Protein AF-A0A7C5C5Y8-F1 (afdb_monomer)

Sequence (248 aa):
MSARTSSSAALAWAALALIGAVSASVEDTVYRGEATHYPAPTAVVTVPRAAQDTPASPVLDPGRLAEAARGSANGAVRVRVTGARVAGRAEGDVLLDFTTEWQNVHPPARVRRGALEGKADRTMGAGGLLGGGWRAAGGGAGSDTVLRDVAYRIPRWGDHVVLLADGVAVPLDPASARLPDGADPAAGMTLARRHDTRRVRFRFRVPERSRWIALHLFDYANGHVTLPLKGDPDPGGTSATLAGDTAG

pLDDT: mean 72.41, std 23.91, range [30.84, 97.75]

Secondary structure (DSSP, 8-state):
-------------------------THHHHTS--GGGSPPPPP---------------SS-HHHHHHHHH-EE-SSEEEEEEEEEEEEEETTEEEEEEEEEEEE-PPPEEEEGGGTS-S---S---------------------EEEEPPPEEES-HHHHEEEEETTEEEEPPGGGGGSTTBPPTT--EEE-STT-EEEEEEEEEEETT-S-EEEEE--TTT--EEEEEES---TTS-----------

Radius of gyration: 35.84 Å; Cα contacts (8 Å, |Δi|>4): 377; chains: 1; bounding box: 100×100×82 Å

Nearest PDB structures (foldseek):
  4m4d-assembly2_B  TM=8.266E-01  e=4.339E+00  Mus musculus
  8t17-assembly1_A  TM=6.446E-01  e=3.677E+00  Aequorea victoria
  2ux0-assembly1_A  TM=6.968E-01  e=4.339E+00  Homo sapiens
  8hqo-assembly1_a  TM=3.653E-01  e=4.106E+00  Escherichia phage DT57C
  9imh-assembly1_B  TM=3.608E-01  e=6.040E+00  Escherichia phage T5

Foldseek 3Di:
DDDDDDDDDDDDDDDDDDDDDDCPDPVVVLPPPPPVNDDDDDDDDDDPDPPDPDPQDAPFDPVLLVQQQVFDDFQFKTKHWPDKDFPDDDDQKTKIKTKMKMFTAHFWDWDAVVVVPPDPPPPDDPDDDDDDDDDDDDDDVPRNTDTGFDKDKDAFQQVFKFKQFQNDTWTWDCCQVVDDQGGRRRHMDIQHGHGRMGIYMTMTIGRSRGQWIWIKTDDPPGDITIRTTHHDPPPPPDPPPPPPPPDD

Solvent-accessible surface area (backbone atoms only — not comparable to full-atom values): 15465 Å² total; per-residue (Å²): 133,82,85,88,76,90,79,90,79,83,89,81,87,85,86,87,79,89,87,81,89,77,85,73,58,80,69,66,72,73,72,69,76,60,74,86,79,53,80,79,83,76,79,78,77,81,74,86,73,77,80,75,86,67,77,87,60,70,79,59,31,71,70,32,41,55,51,19,43,72,37,48,60,39,60,33,39,34,42,25,41,79,40,76,45,79,74,48,73,57,97,67,29,30,31,38,38,37,34,33,40,38,30,20,58,28,68,62,42,80,40,51,50,79,78,67,56,74,71,78,80,81,78,79,81,91,79,72,91,83,80,85,79,92,80,80,89,79,92,70,91,64,75,66,54,43,78,37,64,41,57,41,74,42,76,35,40,48,83,26,39,32,39,33,43,70,86,41,78,34,58,51,35,71,70,10,49,76,41,86,60,27,46,35,38,82,42,57,50,74,29,64,39,60,67,33,71,48,68,40,25,45,28,36,67,42,61,50,81,50,65,26,31,28,47,35,36,60,36,94,89,46,47,60,37,72,33,49,32,14,65,69,83,68,85,74,70,70,76,75,73,79,72,75,84,74,84,133

Mean predicted aligned error: 17.85 Å

Structure (mmCIF, N/CA/C/O backbone):
data_AF-A0A7C5C5Y8-F1
#
_entry.id   AF-A0A7C5C5Y8-F1
#
loop_
_atom_site.group_PDB
_atom_site.id
_atom_site.type_symbol
_atom_site.label_atom_id
_atom_site.label_alt_id
_atom_site.label_comp_id
_atom_site.label_asym_id
_atom_site.label_entity_id
_atom_site.label_seq_id
_atom_site.pdbx_PDB_ins_code
_atom_site.Cartn_x
_atom_site.Cartn_y
_atom_site.Cartn_z
_atom_site.occupancy
_atom_site.B_iso_or_equiv
_atom_site.auth_seq_id
_atom_site.auth_comp_id
_atom_site.auth_asym_id
_atom_site.auth_atom_id
_atom_site.pdbx_PDB_model_num
ATOM 1 N N . MET A 1 1 ? -58.412 -82.050 21.820 1.00 36.47 1 MET A N 1
ATOM 2 C CA . MET A 1 1 ? -57.790 -83.388 21.708 1.00 36.47 1 MET A CA 1
ATOM 3 C C . MET A 1 1 ? -56.772 -83.349 20.581 1.00 36.47 1 MET A C 1
ATOM 5 O O . MET A 1 1 ? -57.117 -82.827 19.537 1.00 36.47 1 MET A O 1
ATOM 9 N N . SER A 1 2 ? -55.568 -83.873 20.849 1.00 39.09 2 SER A N 1
ATOM 10 C CA . SER A 1 2 ? -54.515 -84.329 19.916 1.00 39.09 2 SER A CA 1
ATOM 11 C C . SER A 1 2 ? -54.102 -83.369 18.784 1.00 39.09 2 SER A C 1
ATOM 13 O O . SER A 1 2 ? -54.836 -83.188 17.830 1.00 39.09 2 SER A O 1
ATOM 15 N N . ALA A 1 3 ? -52.992 -82.631 18.839 1.00 37.84 3 ALA A N 1
ATOM 16 C CA . ALA A 1 3 ? -51.590 -83.032 19.000 1.00 37.84 3 ALA A CA 1
ATOM 17 C C . ALA A 1 3 ? -51.065 -83.973 17.900 1.00 37.84 3 ALA A C 1
ATOM 19 O O . ALA A 1 3 ? -51.604 -85.066 17.725 1.00 37.84 3 ALA A O 1
ATOM 20 N N . ARG A 1 4 ? -49.895 -83.559 17.373 1.00 37.59 4 ARG A N 1
ATOM 21 C CA . ARG A 1 4 ? -48.826 -84.350 16.729 1.00 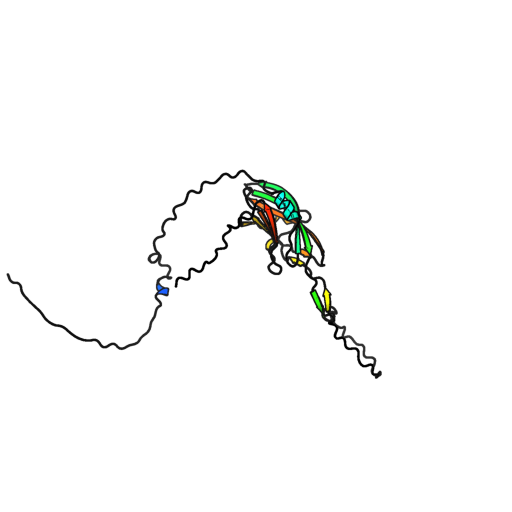37.59 4 ARG A CA 1
ATOM 22 C C . ARG A 1 4 ? -49.023 -84.585 15.221 1.00 37.59 4 ARG A C 1
ATOM 24 O O . ARG A 1 4 ? -50.126 -84.856 14.786 1.00 37.59 4 ARG A O 1
ATOM 31 N N . THR A 1 5 ? -48.019 -84.486 14.351 1.00 39.88 5 THR A N 1
ATOM 32 C CA . THR A 1 5 ? -46.553 -84.423 14.509 1.00 39.88 5 THR A CA 1
ATOM 33 C C . THR A 1 5 ? -45.932 -84.367 13.107 1.00 39.88 5 THR A C 1
ATOM 35 O O . THR A 1 5 ? -46.496 -84.981 12.211 1.00 39.88 5 THR A O 1
ATOM 38 N N . SER A 1 6 ? -44.746 -83.743 13.007 1.00 37.75 6 SER A N 1
ATOM 39 C CA . SER A 1 6 ? -43.527 -84.227 12.308 1.00 37.75 6 SER A CA 1
ATOM 40 C C . SER A 1 6 ? -43.606 -84.576 10.812 1.00 37.75 6 SER A C 1
ATOM 42 O O . SER A 1 6 ? -44.521 -85.253 10.380 1.00 37.75 6 SER A O 1
ATOM 44 N N . SER A 1 7 ? -42.616 -84.360 9.957 1.00 37.03 7 SER A N 1
ATOM 45 C CA . SER A 1 7 ? -41.236 -83.875 10.041 1.00 37.03 7 SER A CA 1
ATOM 46 C C . SER A 1 7 ? -40.655 -84.042 8.624 1.00 37.03 7 SER A C 1
ATOM 48 O O . SER A 1 7 ? -41.250 -84.737 7.801 1.00 37.03 7 SER A O 1
ATOM 50 N N . SER A 1 8 ? -39.426 -83.545 8.438 1.00 37.06 8 SER A N 1
ATOM 51 C CA . SER A 1 8 ? -38.428 -84.076 7.488 1.00 37.06 8 SER A CA 1
ATOM 52 C C . SER A 1 8 ? -38.582 -83.600 6.042 1.00 37.06 8 SER A C 1
ATOM 54 O O . SER A 1 8 ? -39.680 -83.522 5.520 1.00 37.06 8 SER A O 1
ATOM 56 N N . ALA A 1 9 ? -37.539 -83.319 5.271 1.00 37.56 9 ALA A N 1
ATOM 57 C CA . ALA A 1 9 ? -36.090 -83.233 5.450 1.00 37.56 9 ALA A CA 1
ATOM 58 C C . ALA A 1 9 ? -35.604 -82.521 4.162 1.00 37.56 9 ALA A C 1
ATOM 60 O O . ALA A 1 9 ? -36.146 -82.760 3.091 1.00 37.56 9 ALA A O 1
ATOM 61 N N . ALA A 1 10 ? -34.818 -81.454 4.273 1.00 36.22 10 ALA A N 1
ATOM 62 C CA . ALA A 1 10 ? -33.361 -81.459 4.129 1.00 36.22 10 ALA A CA 1
ATOM 63 C C . ALA A 1 10 ? -32.841 -81.521 2.677 1.00 36.22 10 ALA A C 1
ATOM 65 O O . ALA A 1 10 ? -33.097 -82.489 1.976 1.00 36.22 10 ALA A O 1
ATOM 66 N N . LEU A 1 11 ? -31.972 -80.538 2.373 1.00 37.38 11 LEU A N 1
ATOM 67 C CA . LEU A 1 11 ? -30.822 -80.596 1.450 1.00 37.38 11 LEU A CA 1
ATOM 68 C C . LEU A 1 11 ? -31.191 -80.725 -0.051 1.00 37.38 11 LEU A C 1
ATOM 70 O O . LEU A 1 11 ? -32.096 -81.440 -0.427 1.00 37.38 11 LEU A O 1
ATOM 74 N N . ALA A 1 12 ? -30.537 -80.087 -1.015 1.00 35.25 12 ALA A N 1
ATOM 75 C CA . ALA A 1 12 ? -29.190 -79.564 -1.051 1.00 35.25 12 ALA A CA 1
ATOM 76 C C . ALA A 1 12 ? -28.981 -78.786 -2.369 1.00 35.25 12 ALA A C 1
ATOM 78 O O . ALA A 1 12 ? -29.462 -79.195 -3.418 1.00 35.25 12 ALA A O 1
ATOM 79 N N . TRP A 1 13 ? -28.125 -77.771 -2.269 1.00 30.88 13 TRP A N 1
ATOM 80 C CA . TRP A 1 13 ? -27.096 -77.391 -3.241 1.00 30.88 13 TRP A CA 1
ATOM 81 C C . TRP A 1 13 ? -27.429 -76.484 -4.434 1.00 30.88 13 TRP A C 1
ATOM 83 O O . TRP A 1 13 ? -28.275 -76.727 -5.284 1.00 30.88 13 TRP A O 1
ATOM 93 N N . ALA A 1 14 ? -26.635 -75.414 -4.439 1.00 36.78 14 ALA A N 1
ATOM 94 C CA . ALA A 1 14 ? -26.531 -74.327 -5.384 1.00 36.78 14 ALA A CA 1
ATOM 95 C C . ALA A 1 14 ? -25.837 -74.734 -6.690 1.00 36.78 14 ALA A C 1
ATOM 97 O O . ALA A 1 14 ? -24.961 -75.596 -6.687 1.00 36.78 14 ALA A O 1
ATOM 98 N N . ALA A 1 15 ? -26.101 -73.976 -7.753 1.00 34.53 15 ALA A N 1
ATOM 99 C CA . ALA A 1 15 ? -25.053 -73.589 -8.689 1.00 34.53 15 ALA A CA 1
ATOM 100 C C . ALA A 1 15 ? -25.385 -72.237 -9.333 1.00 34.53 15 ALA A C 1
ATOM 102 O O . ALA A 1 15 ? -26.452 -72.019 -9.901 1.00 34.53 15 ALA A O 1
ATOM 103 N N . LEU A 1 16 ? -24.424 -71.341 -9.165 1.00 36.91 16 LEU A N 1
ATOM 104 C CA . LEU A 1 16 ? -24.337 -69.954 -9.579 1.00 36.91 16 LEU A CA 1
ATOM 105 C C . LEU A 1 16 ? -23.756 -69.882 -11.003 1.00 36.91 16 LEU A C 1
ATOM 107 O O . LEU A 1 16 ? -22.751 -70.537 -11.269 1.00 36.91 16 LEU A O 1
ATOM 111 N N . ALA A 1 17 ? -24.308 -69.033 -11.871 1.00 36.69 17 ALA A N 1
ATOM 112 C CA . ALA A 1 17 ? -23.571 -68.375 -12.957 1.00 36.69 17 ALA A CA 1
ATOM 113 C C . ALA A 1 17 ? -24.313 -67.069 -13.318 1.00 36.69 17 ALA A C 1
ATOM 115 O O . ALA A 1 17 ? -25.468 -67.128 -13.724 1.00 36.69 17 ALA A O 1
ATOM 116 N N . LEU A 1 18 ? -23.818 -65.888 -12.903 1.00 34.59 18 LEU A N 1
ATOM 117 C CA . LEU A 1 18 ? -22.868 -65.019 -13.642 1.00 34.59 18 LEU A CA 1
ATOM 118 C C . LEU A 1 18 ? -23.496 -64.548 -14.979 1.00 34.59 18 LEU A C 1
ATOM 120 O O . LEU A 1 18 ? -23.859 -65.384 -15.786 1.00 34.59 18 LEU A O 1
ATOM 124 N N . ILE A 1 19 ? -23.679 -63.272 -15.344 1.00 35.72 19 ILE A N 1
ATOM 125 C CA . ILE A 1 19 ? -23.092 -61.963 -15.007 1.00 35.72 19 ILE A CA 1
ATOM 126 C C . ILE A 1 19 ? -24.061 -60.894 -15.546 1.00 35.72 19 ILE A C 1
ATOM 128 O O . ILE A 1 19 ? -24.619 -61.066 -16.626 1.00 35.72 19 ILE A O 1
ATOM 132 N N . GLY A 1 20 ? -24.190 -59.758 -14.860 1.00 34.66 20 GLY A N 1
ATOM 133 C CA . GLY A 1 20 ? -24.831 -58.565 -15.417 1.00 34.66 20 GLY A CA 1
ATOM 134 C C . GLY A 1 20 ? -24.665 -57.366 -14.495 1.00 34.66 20 GLY A C 1
ATOM 135 O O . GLY A 1 20 ? -25.484 -57.139 -13.616 1.00 34.66 20 GLY A O 1
ATOM 136 N N . ALA A 1 21 ? -23.551 -56.660 -14.656 1.00 38.91 21 ALA A N 1
ATOM 137 C CA . ALA A 1 21 ? -23.104 -55.560 -13.817 1.00 38.91 21 ALA A CA 1
ATOM 138 C C . ALA A 1 21 ? -24.101 -54.392 -13.731 1.00 38.91 21 ALA A C 1
ATOM 140 O O . ALA A 1 21 ? -24.476 -53.837 -14.757 1.00 38.91 21 ALA A O 1
ATOM 141 N N . VAL A 1 22 ? -24.375 -53.932 -12.507 1.00 42.12 22 VAL A N 1
ATOM 142 C CA . VAL A 1 22 ? -24.414 -52.498 -12.181 1.00 42.12 22 VAL A CA 1
ATOM 143 C C . VAL A 1 22 ? -23.793 -52.347 -10.794 1.00 42.12 22 VAL A C 1
ATOM 145 O O . VAL A 1 22 ? -24.460 -52.485 -9.774 1.00 42.12 22 VAL A O 1
ATOM 148 N N . SER A 1 23 ? -22.484 -52.101 -10.751 1.00 41.81 23 SER A N 1
ATOM 149 C CA . SER A 1 23 ? -21.850 -51.556 -9.553 1.00 41.81 23 SER A CA 1
ATOM 150 C C . SER A 1 23 ? -22.226 -50.078 -9.483 1.00 41.81 23 SER A C 1
ATOM 152 O O . SER A 1 23 ? -21.461 -49.223 -9.919 1.00 41.81 23 SER A O 1
ATOM 154 N N . ALA A 1 24 ? -23.431 -49.780 -8.996 1.00 43.00 24 ALA A N 1
ATOM 155 C CA . ALA A 1 24 ? -23.706 -48.461 -8.450 1.00 43.00 24 ALA A CA 1
ATOM 156 C C . ALA A 1 24 ? -22.882 -48.377 -7.163 1.00 43.00 24 ALA A C 1
ATOM 158 O O . ALA A 1 24 ? -23.116 -49.129 -6.216 1.00 43.00 24 ALA A O 1
ATOM 159 N N . SER A 1 25 ? -21.832 -47.562 -7.197 1.00 42.75 25 SER A N 1
ATOM 160 C CA . SER A 1 25 ? -20.975 -47.309 -6.050 1.00 42.75 25 SER A CA 1
ATOM 161 C C . SER A 1 25 ? -21.839 -46.873 -4.867 1.00 42.75 25 SER A C 1
ATOM 163 O O . SER A 1 25 ? -22.733 -46.039 -4.988 1.00 42.75 25 SER A O 1
ATOM 165 N N . VAL A 1 26 ? -21.550 -47.439 -3.699 1.00 48.00 26 VAL A N 1
ATOM 166 C CA . VAL A 1 26 ? -22.175 -47.087 -2.412 1.00 48.00 26 VAL A CA 1
ATOM 167 C C . VAL A 1 26 ? -22.047 -45.580 -2.101 1.00 48.00 26 VAL A C 1
ATOM 169 O O . VAL A 1 26 ? -22.806 -45.034 -1.303 1.00 48.00 26 VAL A O 1
ATOM 172 N N . GLU A 1 27 ? -21.138 -44.884 -2.784 1.00 44.31 27 GLU A N 1
ATOM 173 C CA . GLU A 1 27 ? -20.899 -43.443 -2.675 1.00 44.31 27 GLU A CA 1
ATOM 174 C C . GLU A 1 27 ? -22.013 -42.574 -3.288 1.00 44.31 27 GLU A C 1
ATOM 176 O O . GLU A 1 27 ? -22.230 -41.457 -2.822 1.00 44.31 27 GLU A O 1
ATOM 181 N N . ASP A 1 28 ? -22.782 -43.080 -4.258 1.00 47.28 28 ASP A N 1
ATOM 182 C CA . ASP A 1 28 ? -23.760 -42.265 -5.001 1.00 47.28 28 ASP A CA 1
ATOM 183 C C . ASP A 1 28 ? -25.137 -42.170 -4.313 1.00 47.28 28 ASP A C 1
ATOM 185 O O . ASP A 1 28 ? -25.969 -41.322 -4.645 1.00 47.28 28 ASP A O 1
ATOM 189 N N . THR A 1 29 ? -25.395 -43.024 -3.318 1.00 50.38 29 THR A N 1
ATOM 190 C CA . THR A 1 29 ? -26.618 -42.976 -2.495 1.00 50.38 29 THR A CA 1
ATOM 191 C C . THR A 1 29 ? -26.515 -42.016 -1.312 1.00 50.38 29 THR A C 1
ATOM 193 O O . THR A 1 29 ? -27.536 -41.501 -0.868 1.00 50.38 29 THR A O 1
ATOM 196 N N . VAL A 1 30 ? -25.306 -41.717 -0.828 1.00 50.66 30 VAL A N 1
ATOM 197 C CA . VAL A 1 30 ? -25.105 -40.842 0.345 1.00 50.66 30 VAL A CA 1
ATOM 198 C C . VAL A 1 30 ? -25.159 -39.353 -0.037 1.00 50.66 30 VAL A C 1
ATOM 200 O O . VAL A 1 30 ? -25.529 -38.516 0.780 1.00 50.66 30 VAL A O 1
ATOM 203 N N . TYR A 1 31 ? -24.870 -39.010 -1.297 1.00 49.25 31 TYR A N 1
ATOM 204 C CA . TYR A 1 31 ? -24.771 -37.625 -1.785 1.00 49.25 31 TYR A CA 1
ATOM 205 C C . TYR A 1 31 ? -26.018 -37.091 -2.513 1.00 49.25 31 TYR A C 1
ATOM 207 O O . TYR A 1 31 ? -25.964 -36.040 -3.149 1.00 49.25 31 TYR A O 1
ATOM 215 N N . ARG A 1 32 ? -27.175 -37.757 -2.398 1.00 52.06 32 ARG A N 1
ATOM 216 C CA . ARG A 1 32 ? -28.435 -37.297 -3.023 1.00 52.06 32 ARG A CA 1
ATOM 217 C C . ARG A 1 32 ? -29.171 -36.182 -2.271 1.00 52.06 32 ARG A C 1
ATOM 219 O O . ARG A 1 32 ? -30.282 -35.829 -2.650 1.00 52.06 32 ARG A O 1
ATOM 226 N N . GLY A 1 33 ? -28.574 -35.604 -1.228 1.00 55.66 33 GLY A N 1
ATOM 227 C CA . GLY A 1 33 ? -29.178 -34.483 -0.495 1.00 55.66 33 GLY A CA 1
ATOM 228 C C . GLY A 1 33 ? -30.424 -34.857 0.319 1.00 55.66 33 GLY A C 1
ATOM 229 O O . GLY A 1 33 ? -31.139 -33.972 0.784 1.00 55.66 33 GLY A O 1
ATOM 230 N N . GLU A 1 34 ? -30.690 -36.150 0.523 1.00 57.84 34 GLU A N 1
ATOM 231 C CA . GLU A 1 34 ? -31.738 -36.609 1.433 1.00 57.84 34 GLU A CA 1
ATOM 232 C C . GLU A 1 34 ? -31.268 -36.439 2.883 1.00 57.84 34 GLU A C 1
ATOM 234 O O . GLU A 1 34 ? -30.413 -37.175 3.378 1.00 57.84 34 GLU A O 1
ATOM 239 N N . ALA A 1 35 ? -31.848 -35.452 3.574 1.00 59.97 35 ALA A N 1
ATOM 240 C CA . ALA A 1 35 ? -31.502 -35.050 4.942 1.00 59.97 35 ALA A CA 1
ATOM 241 C C . ALA A 1 35 ? -31.578 -36.183 5.989 1.00 59.97 35 ALA A C 1
ATOM 243 O O . ALA A 1 35 ? -31.036 -36.049 7.081 1.00 59.97 35 ALA A O 1
ATOM 244 N N . THR A 1 36 ? -32.230 -37.298 5.661 1.00 66.19 36 THR A N 1
ATOM 245 C CA . THR A 1 36 ? -32.391 -38.490 6.505 1.00 66.19 36 THR A CA 1
ATOM 246 C C . THR A 1 36 ? -31.123 -39.334 6.645 1.00 66.19 36 THR A C 1
ATOM 248 O O . THR A 1 36 ? -31.043 -40.134 7.574 1.00 66.19 36 THR A O 1
ATOM 251 N N . HIS A 1 37 ? -30.136 -39.159 5.762 1.00 61.53 37 HIS A N 1
ATOM 252 C CA . HIS A 1 37 ? -28.871 -39.906 5.789 1.00 61.53 37 HIS A CA 1
ATOM 253 C C . HIS A 1 37 ? -27.755 -39.184 6.556 1.00 61.53 37 HIS A C 1
ATOM 255 O O . HIS A 1 37 ? -26.678 -39.746 6.752 1.00 61.53 37 HIS A O 1
ATOM 261 N N . TYR A 1 38 ? -28.006 -37.953 7.012 1.00 61.25 38 TYR A N 1
ATOM 262 C CA . TYR A 1 38 ? -27.060 -37.197 7.821 1.00 61.25 38 TYR A CA 1
ATOM 263 C C . TYR A 1 38 ? -27.377 -37.383 9.308 1.00 61.25 38 TYR A C 1
ATOM 265 O O . TYR A 1 38 ? -28.545 -37.309 9.701 1.00 61.25 38 TYR A O 1
ATOM 273 N N . PRO A 1 39 ? -26.364 -37.612 10.163 1.00 70.38 39 PRO A N 1
ATOM 274 C CA . PRO A 1 39 ? -26.577 -37.630 11.603 1.00 70.38 39 PRO A CA 1
ATOM 275 C C . PRO A 1 39 ? -27.170 -36.288 12.046 1.00 70.38 39 PRO A C 1
ATOM 277 O O . PRO A 1 39 ? -26.753 -35.228 11.573 1.00 70.38 39 PRO A O 1
ATOM 280 N N . ALA A 1 40 ? -28.156 -36.338 12.945 1.00 72.25 40 ALA A N 1
ATOM 281 C CA . ALA A 1 40 ? -28.800 -35.137 13.460 1.00 72.25 40 ALA A CA 1
ATOM 282 C C . ALA A 1 40 ? -27.735 -34.185 14.041 1.00 72.25 40 ALA A C 1
ATOM 284 O O . ALA A 1 40 ? -26.885 -34.637 14.816 1.00 72.25 40 ALA A O 1
ATOM 285 N N . PRO A 1 41 ? -27.750 -32.889 13.677 1.00 66.06 41 PRO A N 1
ATOM 286 C CA . PRO A 1 41 ? -26.737 -31.950 14.131 1.00 66.06 41 PRO A CA 1
ATOM 287 C C . PRO A 1 41 ? -26.773 -31.858 15.657 1.00 66.06 41 PRO A C 1
ATOM 289 O O . PRO A 1 41 ? -27.788 -31.497 16.254 1.00 66.06 41 PRO A O 1
ATOM 292 N N . THR A 1 42 ? -25.656 -32.187 16.301 1.00 66.81 42 THR A N 1
ATOM 293 C CA . THR A 1 42 ? -25.464 -31.921 17.722 1.00 66.81 42 THR A CA 1
ATOM 294 C C . THR A 1 42 ? -25.346 -30.415 17.916 1.00 66.81 42 THR A C 1
ATOM 296 O O . THR A 1 42 ? -24.525 -29.749 17.285 1.00 66.81 42 THR A O 1
ATOM 299 N N . ALA A 1 43 ? -26.204 -29.858 18.772 1.00 64.69 43 ALA A N 1
ATOM 300 C CA . ALA A 1 43 ? -26.172 -28.438 19.085 1.00 64.69 43 ALA A CA 1
ATOM 301 C C . ALA A 1 43 ? -24.798 -28.074 19.664 1.00 64.69 43 ALA A C 1
ATOM 303 O O . ALA A 1 43 ? -24.378 -28.619 20.687 1.00 64.69 43 ALA A O 1
ATOM 304 N N . VAL A 1 44 ? -24.093 -27.154 19.003 1.00 62.97 44 VAL A N 1
ATOM 305 C CA . VAL A 1 44 ? -22.839 -26.607 19.518 1.00 62.97 44 VAL A CA 1
ATOM 306 C C . VAL A 1 44 ? -23.175 -25.830 20.785 1.00 62.97 44 VAL A C 1
ATOM 308 O O . VAL A 1 44 ? -23.890 -24.831 20.737 1.00 62.97 44 VAL A O 1
ATOM 311 N N . VAL A 1 45 ? -22.683 -26.309 21.928 1.00 64.94 45 VAL A N 1
ATOM 312 C CA . VAL A 1 45 ? -22.827 -25.617 23.209 1.00 64.94 45 VAL A CA 1
ATOM 313 C C . VAL A 1 45 ? -22.088 -24.290 23.098 1.00 64.94 45 VAL A C 1
ATOM 315 O O . VAL A 1 45 ? -20.862 -24.252 22.981 1.00 64.94 45 VAL A O 1
ATOM 318 N N . THR A 1 46 ? -22.838 -23.193 23.097 1.00 53.25 46 THR A N 1
ATOM 319 C CA . THR A 1 46 ? -22.284 -21.845 23.066 1.00 53.25 46 THR A CA 1
ATOM 320 C C . THR A 1 46 ? -21.483 -21.635 24.344 1.00 53.25 46 THR A C 1
ATOM 322 O O . THR A 1 46 ? -22.052 -21.500 25.424 1.00 53.25 46 THR A O 1
ATOM 325 N N . VAL A 1 47 ? -20.155 -21.632 24.244 1.00 61.12 47 VAL A N 1
ATOM 326 C CA . VAL A 1 47 ? -19.294 -21.247 25.364 1.00 61.12 47 VAL A CA 1
ATOM 327 C C . VAL A 1 47 ? -19.455 -19.735 25.549 1.00 61.12 47 VAL A C 1
ATOM 329 O O . VAL A 1 47 ? -19.093 -18.989 24.633 1.00 61.12 47 VAL A O 1
ATOM 332 N N . PRO A 1 48 ? -19.992 -19.243 26.682 1.00 48.25 48 PRO A N 1
ATOM 333 C CA . PRO A 1 48 ? -20.075 -17.814 26.933 1.00 48.25 48 PRO A CA 1
ATOM 334 C C . PRO A 1 48 ? -18.655 -17.286 27.130 1.00 48.25 48 PRO A C 1
ATOM 336 O O . PRO A 1 48 ? -18.051 -17.419 28.193 1.00 48.25 48 PRO A O 1
ATOM 339 N N . ARG A 1 49 ? -18.083 -16.716 26.070 1.00 53.06 49 ARG A N 1
ATOM 340 C CA . ARG A 1 49 ? -16.801 -16.029 26.154 1.00 53.06 49 ARG A CA 1
ATOM 341 C C . ARG A 1 49 ? -17.091 -14.645 26.726 1.00 53.06 49 ARG A C 1
ATOM 343 O O . ARG A 1 49 ? -17.689 -13.812 26.050 1.00 53.06 49 ARG A O 1
ATOM 350 N N . ALA A 1 50 ? -16.722 -14.424 27.986 1.00 47.22 50 ALA A N 1
ATOM 351 C CA . ALA A 1 50 ? -16.789 -13.100 28.587 1.00 47.22 50 ALA A CA 1
ATOM 352 C C . ALA A 1 50 ? -15.978 -12.133 27.714 1.00 47.22 50 ALA A C 1
ATOM 354 O O . ALA A 1 50 ? -14.791 -12.363 27.465 1.00 47.22 50 ALA A O 1
ATOM 355 N N . ALA A 1 51 ? -16.627 -11.084 27.211 1.00 49.22 51 ALA A N 1
ATOM 356 C CA . ALA A 1 51 ? -15.935 -9.996 26.548 1.00 49.22 51 ALA A CA 1
ATOM 357 C C . ALA A 1 51 ? -15.053 -9.325 27.605 1.00 49.22 51 ALA A C 1
ATOM 359 O O . ALA A 1 51 ? -15.549 -8.648 28.501 1.00 49.22 51 ALA A O 1
ATOM 360 N N . GLN A 1 52 ? -13.746 -9.576 27.556 1.00 45.72 52 GLN A N 1
ATOM 361 C CA . GLN A 1 52 ? -12.808 -8.756 28.305 1.00 45.72 52 GLN A CA 1
ATOM 362 C C . GLN A 1 52 ? -12.858 -7.360 27.692 1.00 45.72 52 GLN A C 1
ATOM 364 O O . GLN A 1 52 ? -12.367 -7.154 26.578 1.00 45.72 52 GLN A O 1
ATOM 369 N N . ASP A 1 53 ? -13.456 -6.419 28.423 1.00 43.09 53 ASP A N 1
ATOM 370 C CA . ASP A 1 53 ? -13.344 -4.990 28.156 1.00 43.09 53 ASP A CA 1
ATOM 371 C C . ASP A 1 53 ? -11.873 -4.600 28.297 1.00 43.09 53 ASP A C 1
ATOM 373 O O . ASP A 1 53 ? -11.367 -4.241 29.359 1.00 43.09 53 ASP A O 1
ATOM 377 N N . THR A 1 54 ? -11.148 -4.758 27.195 1.00 48.53 54 THR A N 1
ATOM 378 C CA . THR A 1 54 ? -9.782 -4.278 27.081 1.00 48.53 54 THR A CA 1
ATOM 379 C C . THR A 1 54 ? -9.879 -2.759 26.966 1.00 48.53 54 THR A C 1
ATOM 381 O O . THR A 1 54 ? -10.646 -2.277 26.124 1.00 48.53 54 THR A O 1
ATOM 384 N N . PRO A 1 55 ? -9.151 -1.983 27.788 1.00 49.38 55 PRO A N 1
ATOM 385 C CA . PRO A 1 55 ? -9.145 -0.533 27.658 1.00 49.38 55 PRO A CA 1
ATOM 386 C C . PRO A 1 55 ? -8.799 -0.151 26.218 1.00 49.38 55 PRO A C 1
ATOM 388 O O . PRO A 1 55 ? -7.987 -0.818 25.573 1.00 49.38 55 PRO A O 1
ATOM 391 N N . ALA A 1 56 ? -9.430 0.907 25.707 1.00 56.31 56 ALA A N 1
ATOM 392 C CA . ALA A 1 56 ? -9.227 1.373 24.342 1.00 56.31 56 ALA A CA 1
ATOM 393 C C . ALA A 1 56 ? -7.753 1.762 24.128 1.00 56.31 56 ALA A C 1
ATOM 395 O O . ALA A 1 56 ? -7.340 2.885 24.418 1.00 56.31 56 ALA A O 1
ATOM 396 N N . SER A 1 57 ? -6.940 0.819 23.646 1.00 59.62 57 SER A N 1
ATOM 397 C CA . SER A 1 57 ? -5.558 1.093 23.266 1.00 59.62 57 SER A CA 1
ATOM 398 C C . SER A 1 57 ? -5.537 2.125 22.140 1.00 59.62 57 SER A C 1
ATOM 400 O O . SER A 1 57 ? -6.411 2.083 21.263 1.00 59.62 57 SER A O 1
ATOM 402 N N . PRO A 1 58 ? -4.534 3.018 22.115 1.00 64.38 58 PRO A N 1
ATOM 403 C CA . PRO A 1 58 ? -4.417 4.029 21.075 1.00 64.38 58 PRO A CA 1
ATOM 404 C C . PRO A 1 58 ? -4.499 3.379 19.691 1.00 64.38 58 PRO A C 1
ATOM 406 O O . PRO A 1 58 ? -3.958 2.301 19.459 1.00 64.38 58 PRO A O 1
ATOM 409 N N . VAL A 1 59 ? -5.233 4.013 18.774 1.00 75.38 59 VAL A N 1
ATOM 410 C CA . VAL A 1 59 ? -5.475 3.491 17.414 1.00 75.38 59 VAL A CA 1
ATOM 411 C C . VAL A 1 59 ? -4.168 3.337 16.622 1.00 75.38 59 VAL A C 1
ATOM 413 O O . VAL A 1 59 ? -4.091 2.521 15.713 1.00 75.38 59 VAL A O 1
ATOM 416 N N . LEU A 1 60 ? -3.124 4.078 16.991 1.00 82.44 60 LEU A N 1
ATOM 417 C CA . LEU A 1 60 ? -1.783 3.959 16.431 1.00 82.44 60 LEU A CA 1
ATOM 418 C C . LEU A 1 60 ? -0.769 3.853 17.572 1.00 82.44 60 LEU A C 1
ATOM 420 O O . LEU A 1 60 ? -0.869 4.594 18.551 1.00 82.44 60 LEU A O 1
ATOM 424 N N . ASP A 1 61 ? 0.206 2.960 17.430 1.00 83.94 61 ASP A N 1
ATOM 425 C CA . ASP A 1 61 ? 1.279 2.762 18.405 1.00 83.94 61 ASP A CA 1
ATOM 426 C C . ASP A 1 61 ? 2.543 3.520 17.950 1.00 83.94 61 ASP A C 1
ATOM 428 O O . ASP A 1 61 ? 3.064 3.232 16.869 1.00 83.94 61 ASP A O 1
ATOM 432 N N . PRO A 1 62 ? 3.074 4.473 18.742 1.00 83.25 62 PRO A N 1
ATOM 433 C CA . PRO A 1 62 ? 4.291 5.207 18.396 1.00 83.25 62 PRO A CA 1
ATOM 434 C C . PRO A 1 62 ? 5.509 4.319 18.102 1.00 83.25 62 PRO A C 1
ATOM 436 O O . PRO A 1 62 ? 6.285 4.633 17.198 1.00 83.25 62 PRO A O 1
ATOM 439 N N . GLY A 1 63 ? 5.682 3.210 18.826 1.00 84.75 63 GLY A N 1
ATOM 440 C CA . GLY A 1 63 ? 6.786 2.272 18.618 1.00 84.75 63 GLY A CA 1
ATOM 441 C C . GLY A 1 63 ? 6.670 1.545 17.279 1.00 84.75 63 GLY A C 1
ATOM 442 O O . GLY A 1 63 ? 7.647 1.449 16.532 1.00 84.75 63 GLY A O 1
ATOM 443 N N . ARG A 1 64 ? 5.454 1.117 16.923 1.00 88.81 64 ARG A N 1
ATOM 444 C CA . ARG A 1 64 ? 5.171 0.504 15.616 1.00 88.81 64 ARG A CA 1
ATOM 445 C C . ARG A 1 64 ? 5.242 1.512 14.477 1.00 88.81 64 ARG A C 1
ATOM 447 O O . ARG A 1 64 ? 5.812 1.212 13.435 1.00 88.81 64 ARG A O 1
ATOM 454 N N . LEU A 1 65 ? 4.791 2.746 14.687 1.00 88.44 65 LEU A N 1
ATOM 455 C CA . LEU A 1 65 ? 4.987 3.825 13.719 1.00 88.44 65 LEU A CA 1
ATOM 456 C C . LEU A 1 65 ? 6.472 4.115 13.474 1.00 88.44 65 LEU A C 1
ATOM 458 O O . LEU A 1 65 ? 6.858 4.335 12.328 1.00 8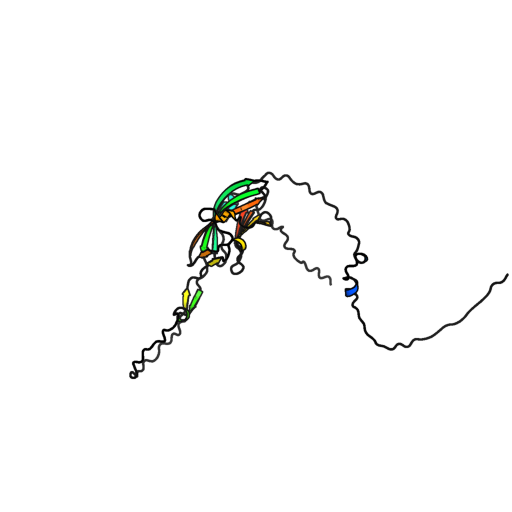8.44 65 LEU A O 1
ATOM 462 N N . ALA A 1 66 ? 7.318 4.070 14.507 1.00 88.62 66 ALA A N 1
ATOM 463 C CA . ALA A 1 66 ? 8.763 4.210 14.341 1.00 88.62 66 ALA A CA 1
ATOM 464 C C . ALA A 1 66 ? 9.368 3.052 13.524 1.00 88.62 66 ALA A C 1
ATOM 466 O O . ALA A 1 66 ? 10.292 3.266 12.738 1.00 88.62 66 ALA A O 1
A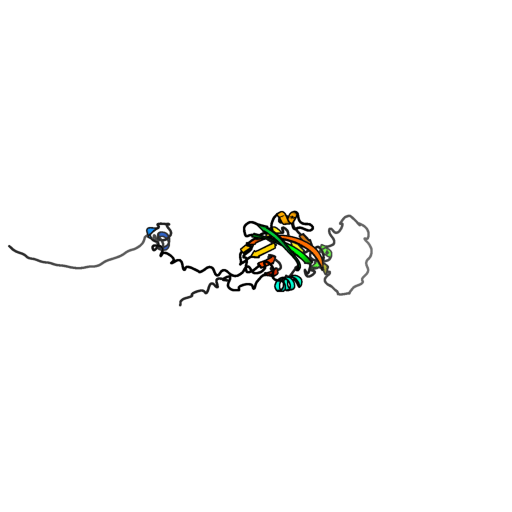TOM 467 N N . GLU A 1 67 ? 8.842 1.834 13.664 1.00 90.56 67 GLU A N 1
ATOM 468 C CA . GLU A 1 67 ? 9.200 0.695 12.814 1.00 90.56 67 GLU A CA 1
ATOM 469 C C . GLU A 1 67 ? 8.738 0.882 11.365 1.00 90.56 67 GLU A C 1
ATOM 471 O O . GLU A 1 67 ? 9.553 0.786 10.445 1.00 90.56 67 GLU A O 1
ATOM 476 N N . ALA A 1 68 ? 7.477 1.254 11.151 1.00 92.06 68 ALA A N 1
ATOM 477 C CA . ALA A 1 68 ? 6.939 1.552 9.829 1.00 92.06 68 ALA A CA 1
ATOM 478 C C . ALA A 1 68 ? 7.664 2.725 9.140 1.00 92.06 68 ALA A C 1
ATOM 480 O O . ALA A 1 68 ? 7.764 2.755 7.910 1.00 92.06 68 ALA A O 1
ATOM 481 N N . ALA A 1 69 ? 8.213 3.668 9.912 1.00 93.25 69 ALA A N 1
ATOM 482 C CA . ALA A 1 69 ? 9.012 4.785 9.413 1.00 93.25 69 ALA A CA 1
ATOM 483 C C . ALA A 1 69 ? 10.421 4.382 8.951 1.00 93.25 69 ALA A C 1
ATOM 485 O O . ALA A 1 69 ? 10.952 4.999 8.023 1.00 93.25 69 ALA A O 1
ATOM 486 N N . ARG A 1 70 ? 11.014 3.324 9.528 1.00 93.00 70 ARG A N 1
ATOM 487 C CA . ARG A 1 70 ? 12.234 2.704 8.968 1.00 93.00 70 ARG A CA 1
ATOM 488 C C . ARG A 1 70 ? 11.957 2.083 7.598 1.00 93.00 70 ARG A C 1
ATOM 490 O O . ARG A 1 70 ? 12.831 2.091 6.731 1.00 93.00 70 ARG A O 1
ATOM 497 N N . GLY A 1 71 ? 10.722 1.627 7.399 1.00 90.88 71 GLY A N 1
ATOM 498 C CA . GLY A 1 71 ? 10.239 1.043 6.160 1.00 90.88 71 GLY A CA 1
ATOM 499 C C . GLY A 1 71 ? 10.636 -0.416 5.986 1.00 90.88 71 GLY A C 1
ATOM 500 O O . GLY A 1 71 ? 11.454 -0.967 6.719 1.00 90.88 71 GLY A O 1
ATOM 501 N N . SER A 1 72 ? 10.041 -1.033 4.976 1.00 94.75 72 SER A N 1
ATOM 502 C CA . SER A 1 72 ? 10.294 -2.410 4.563 1.00 94.75 72 SER A CA 1
ATOM 503 C C . SER A 1 72 ? 10.343 -2.472 3.039 1.00 94.75 72 SER A C 1
ATOM 505 O O . SER A 1 72 ? 9.900 -1.545 2.354 1.00 94.75 72 SER A O 1
ATOM 507 N N . ALA A 1 73 ? 10.952 -3.516 2.492 1.00 94.56 73 ALA A N 1
ATOM 508 C CA . ALA A 1 73 ? 11.136 -3.662 1.058 1.00 94.56 73 ALA A CA 1
ATOM 509 C C . ALA A 1 73 ? 10.840 -5.088 0.607 1.00 94.56 73 ALA A C 1
ATOM 511 O O . ALA A 1 73 ? 11.155 -6.043 1.314 1.00 94.56 73 ALA A O 1
ATOM 512 N N . ASN A 1 74 ? 10.278 -5.204 -0.591 1.00 93.00 74 ASN A N 1
ATOM 513 C CA . ASN A 1 74 ? 10.227 -6.453 -1.338 1.00 93.00 74 ASN A CA 1
ATOM 514 C C . ASN A 1 74 ? 11.310 -6.442 -2.439 1.00 93.00 74 ASN A C 1
ATOM 516 O O . ASN A 1 74 ? 12.213 -5.599 -2.424 1.00 93.00 74 ASN A O 1
ATOM 520 N N . GLY A 1 75 ? 11.231 -7.359 -3.408 1.00 91.31 75 GLY A N 1
ATOM 521 C CA . GLY A 1 75 ? 12.207 -7.442 -4.502 1.00 91.31 75 GLY A CA 1
ATOM 522 C C . GLY A 1 75 ? 12.277 -6.215 -5.427 1.00 91.31 75 GLY A C 1
ATOM 523 O O . GLY A 1 75 ? 13.273 -6.046 -6.130 1.00 91.31 75 GLY A O 1
ATOM 524 N N . ALA A 1 76 ? 11.259 -5.347 -5.429 1.00 94.19 76 ALA A N 1
ATOM 525 C CA . ALA A 1 76 ? 11.126 -4.252 -6.392 1.00 94.19 76 ALA A CA 1
ATOM 526 C C . ALA A 1 76 ? 10.881 -2.868 -5.778 1.00 94.19 76 ALA A C 1
ATOM 528 O O . ALA A 1 76 ? 11.227 -1.853 -6.389 1.00 94.19 76 ALA A O 1
ATOM 529 N N . VAL A 1 77 ? 10.305 -2.791 -4.581 1.00 96.06 77 VAL A N 1
ATOM 530 C CA . VAL A 1 77 ? 9.904 -1.531 -3.963 1.00 96.06 77 VAL A CA 1
ATOM 531 C C . VAL A 1 77 ? 10.200 -1.509 -2.471 1.00 96.06 77 VAL A C 1
ATOM 533 O O . VAL A 1 77 ? 10.028 -2.496 -1.758 1.00 96.06 77 VAL A O 1
ATOM 536 N N . ARG A 1 78 ? 10.643 -0.346 -1.995 1.00 96.94 78 ARG A N 1
ATOM 537 C CA . ARG A 1 78 ? 10.746 -0.019 -0.575 1.00 96.94 78 ARG A CA 1
ATOM 538 C C . ARG A 1 78 ? 9.631 0.948 -0.214 1.00 96.94 78 ARG A C 1
ATOM 540 O O . ARG A 1 78 ? 9.441 1.945 -0.905 1.00 96.94 78 ARG A O 1
ATOM 547 N N . VAL A 1 79 ? 8.932 0.671 0.879 1.00 97.00 79 VAL A N 1
ATOM 548 C CA . VAL A 1 79 ? 7.825 1.488 1.376 1.00 97.00 79 VAL A CA 1
ATOM 549 C C . VAL A 1 79 ? 8.088 1.860 2.826 1.00 97.00 79 VAL A C 1
ATOM 551 O O . VAL A 1 79 ? 8.459 1.009 3.635 1.00 97.00 79 VAL A O 1
ATOM 554 N N . ARG A 1 80 ? 7.886 3.133 3.161 1.00 96.75 80 ARG A N 1
ATOM 555 C CA . ARG A 1 80 ? 7.956 3.637 4.537 1.00 96.75 80 ARG A CA 1
ATOM 556 C C . ARG A 1 80 ? 6.790 4.558 4.847 1.00 96.75 80 ARG A C 1
ATOM 558 O O . ARG A 1 80 ? 6.318 5.281 3.970 1.00 96.75 80 ARG A O 1
ATOM 565 N N . VAL A 1 81 ? 6.353 4.564 6.100 1.00 96.38 81 VAL A N 1
ATOM 566 C CA . VAL A 1 81 ? 5.334 5.496 6.596 1.00 96.38 81 VAL A CA 1
ATOM 567 C C . VAL A 1 81 ? 6.026 6.762 7.085 1.00 96.38 81 VAL A C 1
ATOM 569 O O . VAL A 1 81 ? 6.808 6.730 8.026 1.00 96.38 81 VAL A O 1
ATOM 572 N N . THR A 1 82 ? 5.742 7.895 6.450 1.00 95.31 82 THR A N 1
ATOM 573 C CA . THR A 1 82 ? 6.316 9.201 6.820 1.00 95.31 82 THR A CA 1
ATOM 574 C C . THR A 1 82 ? 5.348 10.061 7.627 1.00 95.31 82 THR A C 1
ATOM 576 O O . THR A 1 82 ? 5.724 11.118 8.123 1.00 95.31 82 THR A O 1
ATOM 579 N N . GLY A 1 83 ? 4.087 9.649 7.736 1.00 92.50 83 GLY A N 1
ATOM 580 C CA . GLY A 1 83 ? 3.098 10.313 8.572 1.00 92.50 83 GLY A CA 1
ATOM 581 C C . GLY A 1 83 ? 1.876 9.433 8.771 1.00 92.50 83 GLY A C 1
ATOM 582 O O . GLY A 1 83 ? 1.457 8.735 7.853 1.00 92.50 83 GLY A O 1
ATOM 583 N N . ALA A 1 84 ? 1.295 9.486 9.960 1.00 93.31 84 ALA A N 1
ATOM 584 C CA . ALA A 1 84 ? 0.054 8.804 10.284 1.00 93.31 84 ALA A CA 1
ATOM 585 C C . ALA A 1 84 ? -0.777 9.720 11.181 1.00 93.31 84 ALA A C 1
ATOM 587 O O . ALA A 1 84 ? -0.234 10.358 12.085 1.00 93.31 84 ALA A O 1
ATOM 588 N N . ARG A 1 85 ? -2.079 9.820 10.921 1.00 91.44 85 ARG A N 1
ATOM 589 C CA . ARG A 1 85 ? -2.987 10.605 11.761 1.00 91.44 85 ARG A CA 1
ATOM 590 C C . ARG A 1 85 ? -4.386 10.014 11.775 1.00 91.44 85 ARG A C 1
ATOM 592 O O . ARG A 1 85 ? -4.841 9.433 10.793 1.00 91.44 85 ARG A O 1
ATOM 599 N N . VAL A 1 86 ? -5.092 10.263 12.870 1.00 92.50 86 VAL A N 1
ATOM 600 C CA . VAL A 1 86 ? -6.539 10.070 12.947 1.00 92.50 86 VAL A CA 1
ATOM 601 C C . VAL A 1 86 ? -7.211 11.275 12.292 1.00 92.50 86 VAL A C 1
ATOM 603 O O . VAL A 1 86 ? -7.029 12.406 12.738 1.00 92.50 86 VAL A O 1
ATOM 606 N N . ALA A 1 87 ? -7.946 11.040 11.209 1.00 91.44 87 ALA A N 1
ATOM 607 C CA . ALA A 1 87 ? -8.622 12.079 10.436 1.00 91.44 87 ALA A CA 1
ATOM 608 C C . ALA A 1 87 ? -10.049 12.358 10.937 1.00 91.44 87 ALA A C 1
ATOM 610 O O . ALA A 1 87 ? -10.577 13.442 10.700 1.00 91.44 87 ALA A O 1
ATOM 611 N N . GLY A 1 88 ? -10.667 11.392 11.619 1.00 90.44 88 GLY A N 1
ATOM 612 C CA . GLY A 1 88 ? -12.011 11.503 12.178 1.00 90.44 88 GLY A CA 1
ATOM 613 C C . GLY A 1 88 ? -12.459 10.208 12.850 1.00 90.44 88 GLY A C 1
ATOM 614 O O . GLY A 1 88 ? -11.784 9.184 12.744 1.00 90.44 88 GLY A O 1
ATOM 615 N N . ARG A 1 89 ? -13.595 10.262 13.547 1.00 91.88 89 ARG A N 1
ATOM 616 C CA . ARG A 1 89 ? -14.265 9.110 14.165 1.00 91.88 89 ARG A CA 1
ATOM 617 C C . ARG A 1 89 ? -15.755 9.197 13.866 1.00 91.88 89 ARG A C 1
ATOM 619 O O . ARG A 1 89 ? -16.308 10.295 13.915 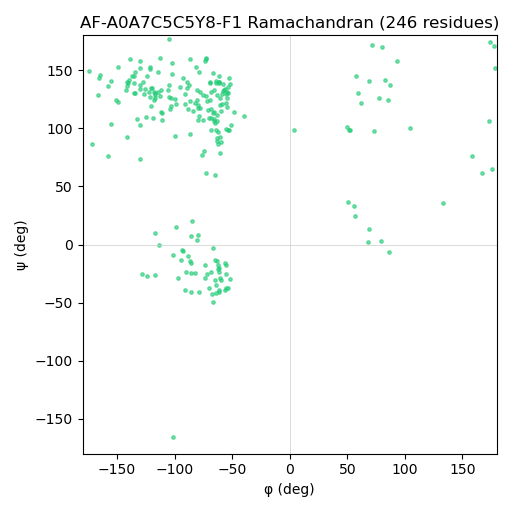1.00 91.88 89 ARG A O 1
ATOM 626 N N . ALA A 1 90 ? -16.376 8.073 13.546 1.00 83.06 90 ALA A N 1
ATOM 627 C CA . ALA A 1 90 ? -17.812 7.982 13.309 1.00 83.06 90 ALA A CA 1
ATOM 628 C C . ALA A 1 90 ? -18.266 6.536 13.518 1.00 83.06 90 ALA A C 1
ATOM 630 O O . ALA A 1 90 ? -17.599 5.628 13.046 1.00 83.06 90 ALA A O 1
ATOM 631 N N . GLU A 1 91 ? -19.396 6.332 14.200 1.00 85.06 91 GLU A N 1
ATOM 632 C CA . GLU A 1 91 ? -20.099 5.034 14.244 1.00 85.06 91 GLU A CA 1
ATOM 633 C C . GLU A 1 91 ? -19.252 3.833 14.723 1.00 85.06 91 GLU A C 1
ATOM 635 O O . GLU A 1 91 ? -19.455 2.705 14.293 1.00 85.06 91 GLU A O 1
ATOM 640 N N . GLY A 1 92 ? -18.302 4.055 15.639 1.00 85.69 92 GLY A N 1
ATOM 641 C CA . GLY A 1 92 ? -17.398 2.998 16.120 1.00 85.69 92 GLY A CA 1
ATOM 642 C C . GLY A 1 92 ? -16.233 2.689 15.173 1.00 85.69 92 GLY A C 1
ATOM 643 O O . GLY A 1 92 ? -15.407 1.833 15.488 1.00 85.69 92 GLY A O 1
ATOM 644 N N . ASP A 1 93 ? -16.126 3.430 14.071 1.00 90.38 93 ASP A N 1
ATOM 645 C CA . ASP A 1 93 ? -14.983 3.449 13.175 1.00 90.38 93 ASP A CA 1
ATOM 646 C C . ASP A 1 93 ? -14.111 4.690 13.397 1.00 90.38 93 ASP A C 1
ATOM 648 O O . ASP A 1 93 ? -14.537 5.769 13.831 1.00 90.38 93 ASP A O 1
ATOM 652 N N . VAL A 1 94 ? -12.852 4.549 13.009 1.00 92.94 94 VAL A N 1
ATOM 653 C CA . VAL A 1 94 ? -11.864 5.613 12.945 1.00 92.94 94 VAL A CA 1
ATOM 654 C C . VAL A 1 94 ? -11.327 5.720 11.522 1.00 92.94 94 VAL A C 1
ATOM 656 O O . VAL A 1 94 ? -10.939 4.734 10.893 1.00 92.94 94 VAL A O 1
ATOM 659 N N . LEU A 1 95 ? -11.307 6.947 11.003 1.00 94.12 95 LEU A N 1
ATOM 660 C CA . LEU A 1 95 ? -10.664 7.250 9.733 1.00 94.12 95 LEU A CA 1
ATOM 661 C C . LEU A 1 95 ? -9.188 7.537 9.976 1.00 94.12 95 LEU A C 1
ATOM 663 O O . LEU A 1 95 ? -8.834 8.446 10.732 1.00 94.12 95 LEU A O 1
ATOM 667 N N . LEU A 1 96 ? -8.333 6.782 9.302 1.00 94.81 96 LEU A N 1
ATOM 668 C CA . LEU A 1 96 ? -6.885 6.888 9.391 1.00 94.81 96 LEU A CA 1
ATOM 669 C C . LEU A 1 96 ? -6.317 7.381 8.070 1.00 94.81 96 LEU A C 1
ATOM 671 O O . LEU A 1 96 ? -6.586 6.789 7.028 1.00 94.81 96 LEU A O 1
ATOM 675 N N . ASP A 1 97 ? -5.499 8.429 8.137 1.00 95.38 97 ASP A N 1
ATOM 676 C CA . ASP A 1 97 ? -4.709 8.902 7.006 1.00 95.38 97 ASP A CA 1
ATOM 677 C C . ASP A 1 97 ? -3.247 8.494 7.202 1.00 95.38 97 ASP A C 1
ATOM 679 O O . ASP A 1 97 ? -2.623 8.858 8.205 1.00 95.38 97 ASP A O 1
ATOM 683 N N . PHE A 1 98 ? -2.676 7.825 6.203 1.00 95.44 98 PHE A N 1
ATOM 684 C CA . PHE A 1 98 ? -1.257 7.489 6.147 1.00 95.44 98 PHE A CA 1
ATOM 685 C C . PHE A 1 98 ? -0.595 8.215 4.988 1.00 95.44 98 PHE A C 1
ATOM 687 O O . PHE A 1 98 ? -1.077 8.185 3.862 1.00 95.44 98 PHE A O 1
ATOM 694 N N . THR A 1 99 ? 0.536 8.852 5.257 1.00 96.56 99 THR A N 1
ATOM 695 C CA . THR A 1 99 ? 1.464 9.321 4.232 1.00 96.56 99 THR A CA 1
ATOM 696 C C . THR A 1 99 ? 2.595 8.314 4.135 1.00 96.56 99 THR A C 1
ATOM 698 O O . THR A 1 99 ? 3.246 8.000 5.132 1.00 96.56 99 THR A O 1
ATOM 701 N N . THR A 1 100 ? 2.823 7.818 2.929 1.00 96.94 100 THR A N 1
ATOM 702 C CA . THR A 1 100 ? 3.858 6.834 2.628 1.00 96.94 100 THR A CA 1
ATOM 703 C C . THR A 1 100 ? 4.814 7.383 1.588 1.00 96.94 100 THR A C 1
ATOM 705 O O . THR A 1 100 ? 4.430 8.195 0.743 1.00 96.94 100 THR A O 1
ATOM 708 N N . GLU A 1 101 ? 6.055 6.925 1.637 1.00 97.75 101 GLU A N 1
ATOM 709 C CA . GLU A 1 101 ? 7.029 7.133 0.579 1.00 97.75 101 GLU A CA 1
ATOM 710 C C . GLU A 1 101 ? 7.424 5.782 -0.009 1.00 97.75 101 GLU A C 1
ATOM 712 O O . GLU A 1 101 ? 7.753 4.841 0.717 1.00 97.75 101 GLU A O 1
ATOM 717 N N . TRP A 1 102 ? 7.370 5.715 -1.332 1.00 97.38 102 TRP A N 1
ATOM 718 C CA . TRP A 1 102 ? 7.670 4.546 -2.139 1.00 97.38 102 TRP A CA 1
ATOM 719 C C . TRP A 1 102 ? 8.944 4.816 -2.912 1.00 97.38 102 TRP A C 1
ATOM 721 O O . TRP A 1 102 ? 9.052 5.870 -3.531 1.00 97.38 102 TRP A O 1
ATOM 731 N N . GLN A 1 103 ? 9.879 3.874 -2.910 1.00 97.75 103 GLN A N 1
ATOM 732 C CA . GLN A 1 103 ? 11.126 3.967 -3.655 1.00 97.75 103 GLN A CA 1
ATOM 733 C C . GLN A 1 103 ? 11.309 2.734 -4.532 1.00 97.75 103 GLN A C 1
ATOM 735 O O . GLN A 1 103 ? 11.254 1.608 -4.037 1.00 97.75 103 GLN A O 1
ATOM 740 N N . ASN A 1 104 ? 11.598 2.943 -5.815 1.00 96.56 104 ASN A N 1
ATOM 741 C CA . ASN A 1 104 ? 11.971 1.850 -6.702 1.00 96.56 104 ASN A CA 1
ATOM 742 C C . ASN A 1 104 ? 13.348 1.302 -6.305 1.00 96.56 104 ASN A C 1
ATOM 744 O O . ASN A 1 104 ? 14.358 2.007 -6.384 1.00 96.56 104 ASN A O 1
ATOM 748 N N . VAL A 1 105 ? 13.391 0.039 -5.895 1.00 95.94 105 VAL A N 1
ATOM 749 C CA . VAL A 1 105 ? 14.630 -0.687 -5.579 1.00 95.94 105 VAL A CA 1
ATOM 750 C C . VAL A 1 105 ? 14.852 -1.873 -6.513 1.00 95.94 105 VAL A C 1
ATOM 752 O O . VAL A 1 105 ? 15.774 -2.655 -6.283 1.00 95.94 105 VAL A O 1
ATOM 755 N N . HIS A 1 106 ? 14.050 -1.981 -7.575 1.00 92.75 106 HIS A N 1
ATOM 756 C CA . HIS A 1 106 ? 14.116 -3.068 -8.535 1.00 92.75 106 HIS A CA 1
ATOM 757 C C . HIS A 1 106 ? 15.541 -3.205 -9.089 1.00 92.75 106 HIS A C 1
ATOM 759 O O . HIS A 1 106 ? 16.144 -2.205 -9.509 1.00 92.75 106 HIS A O 1
ATOM 765 N N . PRO A 1 107 ? 16.117 -4.422 -9.094 1.00 90.12 107 PRO A N 1
ATOM 766 C CA . PRO A 1 107 ? 17.429 -4.631 -9.676 1.00 90.12 107 PRO A CA 1
ATOM 767 C C . PRO A 1 107 ? 17.391 -4.293 -11.174 1.00 90.12 107 PRO A C 1
ATOM 769 O O . PRO A 1 107 ? 16.409 -4.623 -11.851 1.00 90.12 107 PRO A O 1
ATOM 772 N N . PRO A 1 108 ? 18.437 -3.641 -11.710 1.00 89.19 108 PRO A N 1
ATOM 773 C CA . PRO A 1 108 ? 18.517 -3.353 -13.133 1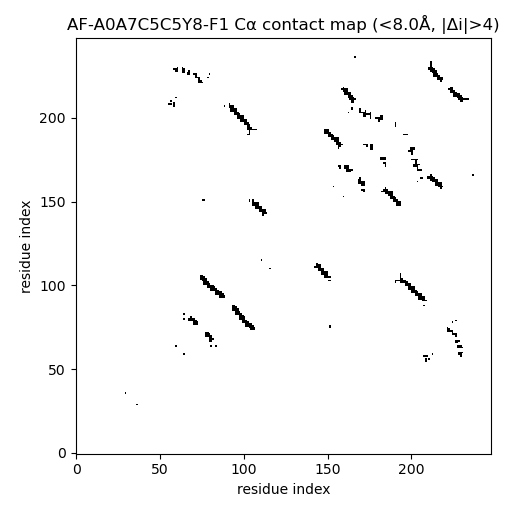.00 89.19 108 PRO A CA 1
ATOM 774 C C . PRO A 1 108 ? 18.600 -4.657 -13.933 1.00 89.19 108 PRO A C 1
ATOM 776 O O . PRO A 1 108 ? 19.295 -5.601 -13.552 1.00 89.19 108 PRO A O 1
ATOM 779 N N . ALA A 1 109 ? 17.909 -4.699 -15.068 1.00 88.38 109 ALA A N 1
ATOM 780 C CA . ALA A 1 109 ? 17.891 -5.851 -15.957 1.00 88.38 109 ALA A CA 1
ATOM 781 C C . ALA A 1 109 ? 18.965 -5.719 -17.041 1.00 88.38 109 ALA A C 1
ATOM 783 O O . ALA A 1 109 ? 19.212 -4.634 -17.569 1.00 88.38 109 ALA A O 1
ATOM 784 N N . ARG A 1 110 ? 19.589 -6.840 -17.414 1.00 87.25 110 ARG A N 1
ATOM 785 C CA . ARG A 1 110 ? 20.484 -6.902 -18.576 1.00 87.25 110 ARG A CA 1
ATOM 786 C C . ARG A 1 110 ? 19.644 -7.004 -19.844 1.00 87.25 110 ARG A C 1
ATOM 788 O O . ARG A 1 110 ? 18.902 -7.967 -20.014 1.00 87.25 110 ARG A O 1
ATOM 795 N N . VAL A 1 111 ? 19.786 -6.040 -20.746 1.00 84.19 111 VAL A N 1
ATOM 796 C CA . VAL A 1 111 ? 19.075 -6.000 -22.029 1.00 84.19 111 VAL A CA 1
ATOM 797 C C . VAL A 1 111 ? 20.095 -5.997 -23.158 1.00 84.19 111 VAL A C 1
ATOM 799 O O . VAL A 1 111 ? 21.080 -5.267 -23.100 1.00 84.19 111 VAL A O 1
ATOM 802 N N . ARG A 1 112 ? 19.879 -6.811 -24.196 1.00 81.50 112 ARG A N 1
ATOM 803 C CA . ARG A 1 112 ? 20.729 -6.793 -25.396 1.00 81.50 112 ARG A CA 1
ATOM 804 C C . ARG A 1 112 ? 20.575 -5.451 -26.117 1.00 81.50 112 ARG A C 1
ATOM 806 O O . ARG A 1 112 ? 19.444 -5.026 -26.345 1.00 81.50 112 ARG A O 1
ATOM 813 N N . ARG A 1 113 ? 21.677 -4.812 -26.515 1.00 70.88 113 ARG A N 1
ATOM 814 C CA . ARG A 1 113 ? 21.667 -3.501 -27.192 1.00 70.88 113 ARG A CA 1
ATOM 815 C C . ARG A 1 113 ? 20.814 -3.510 -28.462 1.00 70.88 113 ARG A C 1
ATOM 817 O O . ARG A 1 113 ? 20.013 -2.604 -28.653 1.00 70.88 113 ARG A O 1
ATOM 824 N N . GLY A 1 114 ? 20.863 -4.593 -29.240 1.00 68.00 114 GLY A N 1
ATOM 825 C CA . GLY A 1 114 ? 20.028 -4.763 -30.438 1.00 68.00 114 GLY A CA 1
ATOM 826 C C . GLY A 1 114 ? 18.509 -4.806 -30.190 1.00 68.00 114 GLY A C 1
ATOM 827 O O . GLY A 1 114 ? 17.744 -4.661 -31.134 1.00 68.00 114 GLY A O 1
ATOM 828 N N . ALA A 1 115 ? 18.044 -4.979 -28.945 1.00 64.62 115 ALA A N 1
ATOM 829 C CA . ALA A 1 115 ? 16.624 -4.849 -28.588 1.00 64.62 115 ALA A CA 1
ATOM 830 C C . ALA A 1 115 ? 16.222 -3.403 -28.225 1.00 64.62 115 ALA A C 1
ATOM 832 O O . ALA A 1 115 ? 15.038 -3.118 -28.052 1.00 64.62 115 ALA A O 1
ATOM 833 N N . LEU A 1 116 ? 17.199 -2.503 -28.068 1.00 62.50 116 LEU A N 1
ATOM 834 C CA . LEU A 1 116 ? 17.001 -1.086 -27.746 1.00 62.50 116 LEU A CA 1
ATOM 835 C C . LEU A 1 116 ? 17.035 -0.200 -28.994 1.00 62.50 116 LEU A C 1
ATOM 837 O O . LEU A 1 116 ? 16.367 0.831 -29.024 1.00 62.50 116 LEU A O 1
ATOM 841 N N . GLU A 1 117 ? 17.764 -0.618 -30.027 1.00 59.84 117 GLU A N 1
ATOM 842 C CA . GLU A 1 117 ? 17.764 -0.000 -31.354 1.00 59.84 117 GLU A CA 1
ATOM 843 C C . GLU A 1 117 ? 16.484 -0.410 -32.100 1.00 59.84 117 GLU A C 1
ATOM 845 O O . GLU A 1 117 ? 16.454 -1.323 -32.925 1.00 59.84 117 GLU A O 1
ATOM 850 N N . GLY A 1 118 ? 15.366 0.220 -31.731 1.00 53.50 118 GLY A N 1
ATOM 851 C CA . GLY A 1 118 ? 14.086 0.033 -32.403 1.00 53.50 118 GLY A CA 1
ATOM 852 C C . GLY A 1 118 ? 14.221 0.309 -33.900 1.00 53.50 118 GLY A C 1
ATOM 853 O O . GLY A 1 118 ? 14.536 1.428 -34.275 1.00 53.50 118 GLY A O 1
ATOM 854 N N . LYS A 1 119 ? 13.955 -0.716 -34.724 1.00 51.16 119 LYS A N 1
ATOM 855 C CA . LYS A 1 119 ? 14.048 -0.706 -36.194 1.00 51.16 119 LYS A CA 1
ATOM 856 C C . LYS A 1 119 ? 15.401 -0.191 -36.698 1.00 51.16 119 LYS A C 1
ATOM 858 O O . LYS A 1 119 ? 15.585 1.002 -36.893 1.00 51.16 119 LYS A O 1
ATOM 863 N N . ALA A 1 120 ? 16.296 -1.118 -37.046 1.00 46.66 120 ALA A N 1
ATOM 864 C CA . ALA A 1 120 ? 17.305 -0.822 -38.057 1.00 46.66 120 ALA A CA 1
ATOM 865 C C . ALA A 1 120 ? 16.586 -0.186 -39.254 1.00 46.66 120 ALA A C 1
ATOM 867 O O . ALA A 1 120 ? 15.726 -0.827 -39.870 1.00 46.66 120 ALA A O 1
ATOM 868 N N . ASP A 1 121 ? 16.876 1.083 -39.511 1.00 44.41 121 ASP A N 1
ATOM 869 C CA . ASP A 1 121 ? 16.340 1.812 -40.640 1.00 44.41 121 ASP A CA 1
ATOM 870 C C . ASP A 1 121 ? 16.869 1.127 -41.904 1.00 44.41 121 ASP A C 1
ATOM 872 O O . ASP A 1 121 ? 18.037 1.244 -42.268 1.00 44.41 121 ASP A O 1
ATOM 876 N N . ARG A 1 122 ? 16.039 0.271 -42.511 1.00 52.62 122 ARG A N 1
ATOM 877 C CA . ARG A 1 122 ? 16.380 -0.463 -43.738 1.00 52.62 122 ARG A CA 1
ATOM 878 C C . ARG A 1 122 ? 16.108 0.379 -44.984 1.00 52.62 122 ARG A C 1
ATOM 880 O O . ARG A 1 122 ? 15.983 -0.177 -46.074 1.00 52.62 122 ARG A O 1
ATOM 887 N N . THR A 1 123 ? 16.014 1.701 -44.866 1.00 48.00 123 THR A N 1
ATOM 888 C CA 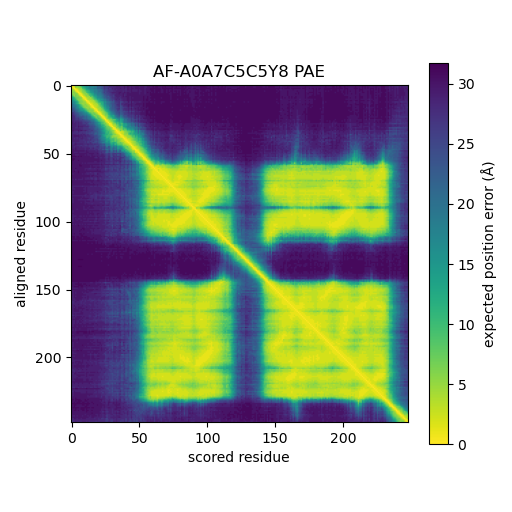. THR A 1 123 ? 16.016 2.578 -46.035 1.00 48.00 123 THR A CA 1
ATOM 889 C C . THR A 1 123 ? 17.444 2.925 -46.434 1.00 48.00 123 THR A C 1
ATOM 891 O O . THR A 1 123 ? 18.051 3.860 -45.936 1.00 48.00 123 THR A O 1
ATOM 894 N N . MET A 1 124 ? 17.932 2.129 -47.384 1.00 49.75 124 MET A N 1
ATOM 895 C CA . MET A 1 124 ? 18.784 2.530 -48.505 1.00 49.75 124 MET A CA 1
ATOM 896 C C . MET A 1 124 ? 20.064 3.325 -48.207 1.00 49.75 124 MET A C 1
ATOM 898 O O . MET A 1 124 ? 20.088 4.550 -48.208 1.00 49.75 124 MET A O 1
ATOM 902 N N . GLY A 1 125 ? 21.173 2.589 -48.186 1.00 37.28 125 GLY A N 1
ATOM 903 C CA . GLY A 1 125 ? 22.485 3.070 -48.608 1.00 37.28 125 GLY A CA 1
ATOM 904 C C .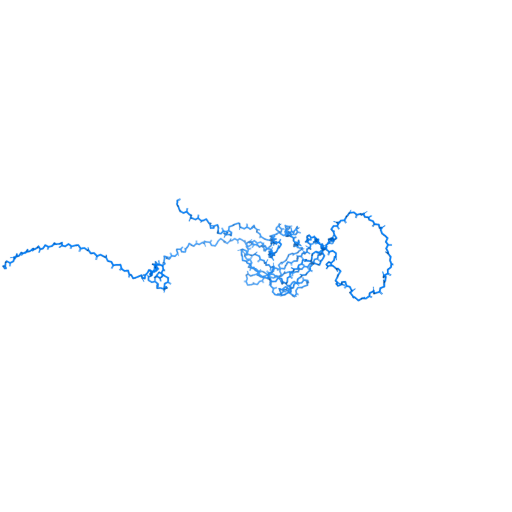 GLY A 1 125 ? 23.101 2.065 -49.575 1.00 37.28 125 GLY A C 1
ATOM 905 O O . GLY A 1 125 ? 23.988 1.305 -49.205 1.00 37.28 125 GLY A O 1
ATOM 906 N N . ALA A 1 126 ? 22.588 2.010 -50.805 1.00 49.84 126 ALA A N 1
ATOM 907 C CA . ALA A 1 126 ? 23.321 1.416 -51.913 1.00 49.84 126 ALA A CA 1
ATOM 908 C C . ALA A 1 126 ? 24.555 2.294 -52.178 1.00 49.84 126 ALA A C 1
ATOM 910 O O . ALA A 1 126 ? 24.428 3.403 -52.688 1.00 49.84 126 ALA A O 1
ATOM 911 N N . GLY A 1 127 ? 25.740 1.824 -51.798 1.00 42.38 127 GLY A N 1
ATOM 912 C CA . GLY A 1 127 ? 26.993 2.514 -52.088 1.00 42.38 127 GLY A CA 1
ATOM 913 C C . GLY A 1 127 ? 28.168 1.843 -51.393 1.00 42.38 127 GLY A C 1
ATOM 914 O O . GLY A 1 127 ? 28.308 1.959 -50.182 1.00 42.38 127 GLY A O 1
ATOM 915 N N . GLY A 1 128 ? 29.005 1.140 -52.160 1.00 36.69 128 GLY A N 1
ATOM 916 C CA . GLY A 1 128 ? 30.278 0.610 -51.663 1.00 36.69 128 GLY A CA 1
ATOM 917 C C . GLY A 1 128 ? 30.579 -0.851 -51.993 1.00 36.69 128 GLY A C 1
ATOM 918 O O . GLY A 1 128 ? 31.194 -1.543 -51.191 1.00 36.69 128 GLY A O 1
ATOM 919 N N . LEU A 1 129 ? 30.187 -1.335 -53.175 1.00 50.72 129 LEU A N 1
ATOM 920 C CA . LEU A 1 129 ? 31.027 -2.315 -53.869 1.00 50.72 129 LEU A CA 1
ATOM 921 C C . LEU A 1 129 ? 32.425 -1.683 -54.016 1.00 50.72 129 LEU A C 1
ATOM 923 O O . LEU A 1 129 ? 32.502 -0.567 -54.519 1.00 50.72 129 LEU A O 1
ATOM 927 N N . LEU A 1 130 ? 33.474 -2.417 -53.621 1.00 48.56 130 LEU A N 1
ATOM 928 C CA . LEU A 1 130 ? 34.924 -2.117 -53.679 1.00 48.56 130 LEU A CA 1
ATOM 929 C C . LEU A 1 130 ? 35.565 -1.725 -52.333 1.00 48.56 130 LEU A C 1
ATOM 931 O O . LEU A 1 130 ? 35.542 -0.575 -51.911 1.00 48.56 130 LEU A O 1
ATOM 935 N N . GLY A 1 131 ? 36.235 -2.699 -51.709 1.00 31.95 131 GLY A N 1
ATOM 936 C CA . GLY A 1 131 ? 37.132 -2.460 -50.577 1.00 31.95 131 GLY A CA 1
ATOM 937 C C . GLY A 1 131 ? 37.534 -3.736 -49.843 1.00 31.95 131 GLY A C 1
ATOM 938 O O . GLY A 1 131 ? 37.206 -3.903 -48.674 1.00 31.95 131 GLY A O 1
ATOM 939 N N . GLY A 1 132 ? 38.202 -4.669 -50.529 1.00 34.19 132 GLY A N 1
ATOM 940 C CA . GLY A 1 132 ? 38.835 -5.817 -49.875 1.00 34.19 132 GLY A CA 1
ATOM 941 C C . GLY A 1 132 ? 40.009 -5.384 -48.990 1.00 34.19 132 GLY A C 1
ATOM 942 O O . GLY A 1 132 ? 40.705 -4.427 -49.316 1.00 34.19 132 GLY A O 1
ATOM 943 N N . GLY A 1 133 ? 40.254 -6.096 -47.885 1.00 31.02 133 GLY A N 1
ATOM 944 C CA . GLY A 1 133 ? 41.452 -5.851 -47.078 1.00 31.02 133 GLY A CA 1
ATOM 945 C C . GLY A 1 133 ? 41.380 -6.325 -45.633 1.00 31.02 133 GLY A C 1
ATOM 946 O O . GLY A 1 133 ? 41.235 -5.528 -44.717 1.00 31.02 133 GLY A O 1
ATOM 947 N N . TRP A 1 134 ? 41.508 -7.636 -45.454 1.00 36.12 134 TRP A N 1
ATOM 948 C CA . TRP A 1 134 ? 42.142 -8.325 -44.325 1.00 36.12 134 TRP A CA 1
ATOM 949 C C . TRP A 1 134 ? 42.663 -7.444 -43.159 1.00 36.12 134 TRP A C 1
ATOM 951 O O . TRP A 1 134 ? 43.805 -6.987 -43.156 1.00 36.12 134 TRP A O 1
ATOM 961 N N . ARG A 1 135 ? 41.876 -7.333 -42.084 1.00 39.22 135 ARG A N 1
ATOM 962 C CA . ARG A 1 135 ? 42.406 -7.375 -40.713 1.00 39.22 135 ARG A CA 1
ATOM 963 C C . ARG A 1 135 ? 41.590 -8.372 -39.906 1.00 39.22 135 ARG A C 1
ATOM 965 O O . ARG A 1 135 ? 40.452 -8.126 -39.525 1.00 39.22 135 ARG A O 1
ATOM 972 N N . ALA A 1 136 ? 42.205 -9.532 -39.726 1.00 38.34 136 ALA A N 1
ATOM 973 C CA . ALA A 1 136 ? 41.766 -10.589 -38.844 1.00 38.34 136 ALA A CA 1
ATOM 974 C C . ALA A 1 136 ? 41.997 -10.223 -37.369 1.00 38.34 136 ALA A C 1
ATOM 976 O O . ALA A 1 136 ? 42.887 -9.441 -37.041 1.00 38.34 136 ALA A O 1
ATOM 977 N N . ALA A 1 137 ? 41.251 -10.936 -36.525 1.00 37.53 137 ALA A N 1
ATOM 978 C CA . ALA A 1 137 ? 41.587 -11.320 -35.157 1.00 37.53 137 ALA A CA 1
ATOM 979 C C . ALA A 1 137 ? 41.545 -10.229 -34.070 1.00 37.53 137 ALA A C 1
ATOM 981 O O . ALA A 1 137 ? 42.515 -9.538 -33.780 1.00 37.53 137 ALA A O 1
ATOM 982 N N . GLY A 1 138 ? 40.416 -10.213 -33.364 1.00 30.84 138 GLY A N 1
ATOM 983 C CA . GLY A 1 138 ? 40.270 -9.646 -32.028 1.00 30.84 138 GLY A CA 1
ATOM 984 C C . GLY A 1 138 ? 39.065 -10.284 -31.350 1.00 30.84 138 GLY A C 1
ATOM 985 O O . GLY A 1 138 ? 37.983 -9.709 -31.334 1.00 30.84 138 GLY A O 1
ATOM 986 N N . GLY A 1 139 ? 39.231 -11.526 -30.890 1.00 35.47 139 GLY A N 1
ATOM 987 C CA . GLY A 1 139 ? 38.211 -12.268 -30.158 1.00 35.47 139 GLY A CA 1
ATOM 988 C C . GLY A 1 139 ? 37.712 -11.478 -28.952 1.00 35.47 139 GLY A C 1
ATOM 989 O O . GLY A 1 139 ? 38.485 -11.036 -28.109 1.00 35.47 139 GLY A O 1
ATOM 990 N N . GLY A 1 140 ? 36.399 -11.314 -28.895 1.00 34.25 140 GLY A N 1
ATOM 991 C CA . GLY A 1 140 ? 35.720 -10.605 -27.830 1.00 34.25 140 GLY A CA 1
ATOM 992 C C . GLY A 1 140 ? 34.242 -10.526 -28.149 1.00 34.25 140 GLY A C 1
ATOM 993 O O . GLY A 1 140 ? 33.714 -9.442 -28.361 1.00 34.25 140 GLY A O 1
ATOM 994 N N . ALA A 1 141 ? 33.569 -11.679 -28.179 1.00 41.62 141 ALA A N 1
ATOM 995 C CA . ALA A 1 141 ? 32.122 -11.763 -28.004 1.00 41.62 141 ALA A CA 1
ATOM 996 C C . ALA A 1 141 ? 31.768 -11.314 -26.570 1.00 41.62 141 ALA A C 1
ATOM 998 O O . ALA A 1 141 ? 31.277 -12.085 -25.750 1.00 41.62 141 ALA A O 1
ATOM 999 N N . GLY A 1 142 ? 32.111 -10.069 -26.234 1.00 46.03 142 GLY A N 1
ATOM 1000 C CA . GLY A 1 142 ? 31.687 -9.399 -25.023 1.00 46.03 142 GLY A CA 1
ATOM 1001 C C . GLY A 1 142 ? 30.210 -9.134 -25.200 1.00 46.03 142 GLY A C 1
ATOM 1002 O O . GLY A 1 142 ? 29.826 -8.356 -26.068 1.00 46.03 142 GLY A O 1
ATOM 1003 N N . SER A 1 143 ? 29.393 -9.864 -24.445 1.00 54.50 143 SER A N 1
ATOM 1004 C CA . SER A 1 143 ? 27.939 -9.771 -24.451 1.00 54.50 143 SER A CA 1
ATOM 1005 C C . SER A 1 143 ? 27.500 -8.314 -24.563 1.00 54.50 143 SER A C 1
ATOM 1007 O O . SER A 1 143 ? 27.693 -7.537 -23.627 1.00 54.50 143 SER A O 1
ATOM 1009 N N . ASP A 1 144 ? 26.923 -7.964 -25.712 1.00 72.75 144 ASP A N 1
ATOM 1010 C CA . ASP A 1 144 ? 26.400 -6.638 -26.019 1.00 72.75 144 ASP A CA 1
ATOM 1011 C C . ASP A 1 144 ? 25.099 -6.389 -25.241 1.00 72.75 144 ASP A C 1
ATOM 1013 O O . ASP A 1 144 ? 23.993 -6.297 -25.777 1.00 72.75 144 ASP A O 1
ATOM 1017 N N . THR A 1 145 ? 25.227 -6.422 -23.919 1.00 76.00 145 THR A N 1
ATOM 1018 C CA . THR A 1 145 ? 24.160 -6.290 -22.942 1.00 76.00 145 THR A CA 1
ATOM 1019 C C . THR A 1 145 ? 24.425 -5.051 -22.115 1.00 76.00 145 THR A C 1
ATOM 1021 O O . THR A 1 145 ? 25.476 -4.937 -21.487 1.00 76.00 145 THR A O 1
ATOM 1024 N N . VAL A 1 146 ? 23.459 -4.145 -22.082 1.00 85.50 146 VAL A N 1
ATOM 1025 C CA . VAL A 1 146 ? 23.475 -2.963 -21.225 1.00 85.50 146 VAL A CA 1
ATOM 1026 C C . VAL A 1 146 ? 22.557 -3.191 -20.030 1.00 85.50 146 VAL A C 1
ATOM 1028 O O . VAL A 1 146 ? 21.545 -3.889 -20.130 1.00 85.50 146 VAL A O 1
ATOM 1031 N N . LEU A 1 147 ? 22.916 -2.625 -18.880 1.00 86.19 147 LEU A N 1
ATOM 1032 C CA . LEU A 1 147 ? 22.030 -2.596 -17.721 1.00 86.19 147 LEU A CA 1
ATOM 1033 C C . LEU A 1 147 ? 20.986 -1.501 -17.925 1.00 86.19 147 LEU A C 1
ATOM 1035 O O . LEU A 1 147 ? 21.328 -0.370 -18.265 1.00 86.19 147 LEU A O 1
ATOM 1039 N N . ARG A 1 148 ? 19.718 -1.842 -17.715 1.00 87.25 148 ARG A N 1
ATOM 1040 C CA . ARG A 1 148 ? 18.597 -0.915 -17.816 1.00 87.25 148 ARG A CA 1
ATOM 1041 C C . ARG A 1 148 ? 17.767 -0.963 -16.546 1.00 87.25 148 ARG A C 1
ATOM 1043 O O . ARG A 1 148 ? 17.496 -2.038 -16.011 1.00 87.25 148 ARG A O 1
ATOM 1050 N N . ASP A 1 149 ? 17.329 0.208 -16.113 1.00 90.88 149 ASP A N 1
ATOM 1051 C CA . ASP A 1 149 ? 16.374 0.324 -15.023 1.00 90.88 149 ASP A CA 1
ATOM 1052 C C . ASP A 1 149 ? 15.054 -0.358 -15.379 1.00 90.88 149 ASP A C 1
ATOM 1054 O O . ASP A 1 149 ? 14.549 -0.256 -16.503 1.00 90.88 149 ASP A O 1
ATOM 1058 N N . VAL A 1 150 ? 14.495 -1.048 -14.391 1.00 92.06 150 VAL A N 1
ATOM 1059 C CA . VAL A 1 150 ? 13.178 -1.666 -14.487 1.00 92.06 150 VAL A CA 1
ATOM 1060 C C . VAL A 1 150 ? 12.195 -0.793 -13.725 1.00 92.06 150 VAL A C 1
ATOM 1062 O O . VAL A 1 150 ? 12.402 -0.464 -12.556 1.00 92.06 150 VAL A O 1
ATOM 1065 N N . ALA A 1 151 ? 11.125 -0.400 -14.409 1.00 93.31 151 ALA A N 1
ATOM 1066 C CA . ALA A 1 151 ? 10.080 0.405 -13.808 1.00 93.31 151 ALA A CA 1
ATOM 1067 C C . ALA A 1 151 ? 9.215 -0.458 -12.884 1.00 93.31 151 ALA A C 1
ATOM 1069 O O . ALA A 1 151 ? 8.677 -1.477 -13.320 1.00 93.31 151 ALA A O 1
ATOM 1070 N N . TYR A 1 152 ? 9.015 -0.013 -11.646 1.00 94.62 152 TYR A N 1
ATOM 1071 C CA . TYR A 1 152 ? 8.022 -0.605 -10.755 1.00 94.62 152 TYR A CA 1
ATOM 1072 C C . TYR A 1 152 ? 6.636 -0.055 -11.094 1.00 94.62 152 TYR A C 1
ATOM 1074 O O . TYR A 1 152 ? 6.478 1.157 -11.271 1.00 94.62 152 TYR A O 1
ATOM 1082 N N . ARG A 1 153 ? 5.633 -0.930 -11.215 1.00 94.00 153 ARG A N 1
ATOM 1083 C CA . ARG A 1 153 ? 4.283 -0.563 -11.658 1.00 94.00 153 ARG A CA 1
ATOM 1084 C C . ARG A 1 153 ? 3.231 -1.194 -10.760 1.00 94.00 153 ARG A C 1
ATOM 1086 O O . ARG A 1 153 ? 3.232 -2.401 -10.565 1.00 94.00 153 ARG A O 1
ATOM 1093 N N . ILE A 1 154 ? 2.301 -0.368 -10.300 1.00 93.12 154 ILE A N 1
ATOM 1094 C CA . ILE A 1 154 ? 1.058 -0.786 -9.656 1.00 93.12 154 ILE A CA 1
ATOM 1095 C C . ILE A 1 154 ? -0.067 -0.398 -10.613 1.00 93.12 154 ILE A C 1
ATOM 1097 O O . ILE A 1 154 ? -0.248 0.799 -10.843 1.00 93.12 154 ILE A O 1
ATOM 1101 N N . PRO A 1 155 ? -0.799 -1.354 -11.205 1.00 91.81 155 PRO A N 1
ATOM 1102 C CA . PRO A 1 155 ? -1.894 -1.038 -12.118 1.00 91.81 155 PRO A CA 1
ATOM 1103 C C . PRO A 1 155 ? -3.036 -0.298 -11.421 1.00 91.81 155 PRO A C 1
ATOM 1105 O O . PRO A 1 155 ? -3.574 0.657 -11.977 1.00 91.81 155 PRO A O 1
ATOM 1108 N N . ARG A 1 156 ? -3.376 -0.734 -10.202 1.00 93.94 156 ARG A N 1
ATOM 1109 C CA . ARG A 1 156 ? -4.532 -0.249 -9.451 1.00 93.94 156 ARG A CA 1
ATOM 1110 C C . ARG A 1 156 ? -4.277 -0.304 -7.946 1.00 93.94 156 ARG A C 1
ATOM 1112 O O . ARG A 1 156 ? -3.987 -1.365 -7.411 1.00 93.94 156 ARG A O 1
ATOM 1119 N N . TRP A 1 157 ? -4.390 0.818 -7.240 1.00 92.44 157 TRP A N 1
ATOM 1120 C CA . TRP A 1 157 ? -4.104 0.860 -5.800 1.00 92.44 157 TRP A CA 1
ATOM 1121 C C . TRP A 1 157 ? -5.007 -0.047 -4.962 1.00 92.44 157 TRP A C 1
ATOM 1123 O O . TRP A 1 157 ? -4.513 -0.705 -4.047 1.00 92.44 157 TRP A O 1
ATOM 1133 N N . GLY A 1 158 ? -6.301 -0.101 -5.284 1.00 91.75 158 GLY A N 1
ATOM 1134 C CA . GLY A 1 158 ? -7.295 -0.849 -4.509 1.00 91.75 158 GLY A CA 1
ATOM 1135 C C . GLY A 1 158 ? -7.060 -2.361 -4.453 1.00 91.75 158 GLY A C 1
ATOM 1136 O O . GLY A 1 158 ? -7.529 -2.999 -3.517 1.00 91.75 158 GLY A O 1
ATOM 1137 N N . ASP A 1 159 ? -6.303 -2.914 -5.402 1.00 92.69 159 ASP A N 1
ATOM 1138 C CA . ASP A 1 159 ? -6.033 -4.356 -5.478 1.00 92.69 159 ASP A CA 1
ATOM 1139 C C . ASP A 1 159 ? -4.716 -4.730 -4.777 1.00 92.69 159 ASP A C 1
ATOM 1141 O O . ASP A 1 159 ? -4.426 -5.900 -4.539 1.00 92.69 159 ASP A O 1
ATOM 1145 N N . HIS A 1 160 ? -3.899 -3.723 -4.465 1.00 93.19 160 HIS A N 1
ATOM 1146 C CA . HIS A 1 160 ? -2.529 -3.899 -4.003 1.00 93.19 160 HIS A CA 1
ATOM 1147 C C . HIS A 1 160 ? -2.304 -3.369 -2.589 1.00 93.19 160 HIS A C 1
ATOM 1149 O O . HIS A 1 160 ? -1.397 -3.845 -1.920 1.00 93.19 160 HIS A O 1
ATOM 1155 N N . VAL A 1 161 ? -3.082 -2.395 -2.115 1.00 95.38 161 VAL A N 1
ATOM 1156 C CA . VAL A 1 161 ? -2.879 -1.788 -0.794 1.00 95.38 161 VAL A CA 1
ATOM 1157 C C . VAL A 1 161 ? -4.119 -1.978 0.063 1.00 95.38 161 VAL A C 1
ATOM 1159 O O . VAL A 1 161 ? -5.189 -1.453 -0.244 1.00 95.38 161 VAL A O 1
ATOM 1162 N N . VAL A 1 162 ? -3.942 -2.674 1.182 1.00 95.62 162 VAL A N 1
ATOM 1163 C CA . VAL A 1 162 ? -4.970 -2.849 2.209 1.00 95.62 162 VAL A CA 1
ATOM 1164 C C . VAL A 1 162 ? -4.407 -2.518 3.580 1.00 95.62 162 VAL A C 1
ATOM 1166 O O . VAL A 1 162 ? -3.198 -2.582 3.821 1.00 95.62 162 VAL A O 1
ATOM 1169 N N . LEU A 1 163 ? -5.298 -2.200 4.504 1.00 95.06 163 LEU A N 1
ATOM 1170 C CA . LEU A 1 163 ? -4.969 -2.124 5.914 1.00 95.06 163 LEU A CA 1
ATOM 1171 C C . LEU A 1 163 ? -5.501 -3.390 6.584 1.00 95.06 163 LEU A C 1
ATOM 1173 O O . LEU A 1 163 ? -6.691 -3.667 6.532 1.00 95.06 163 LEU A O 1
ATOM 1177 N N . LEU A 1 164 ? -4.630 -4.189 7.181 1.00 93.69 164 LEU A N 1
ATOM 1178 C CA . LEU A 1 164 ? -5.041 -5.356 7.949 1.00 93.69 164 LEU A CA 1
ATOM 1179 C C . LEU A 1 164 ? -5.430 -4.892 9.349 1.00 93.69 164 LEU A C 1
ATOM 1181 O O . LEU A 1 164 ? -4.605 -4.285 10.027 1.00 93.69 164 LEU A O 1
ATOM 1185 N N . ALA A 1 165 ? -6.667 -5.159 9.759 1.00 92.00 165 ALA A N 1
ATOM 1186 C CA . ALA A 1 165 ? -7.204 -4.847 11.078 1.00 92.00 165 ALA A CA 1
ATOM 1187 C C . ALA A 1 165 ? -7.744 -6.141 11.705 1.00 92.00 165 ALA A C 1
ATOM 1189 O O . ALA A 1 165 ? -8.718 -6.707 11.217 1.00 92.00 165 ALA A O 1
ATOM 1190 N N . ASP A 1 166 ? -7.065 -6.657 12.733 1.00 88.62 166 ASP A N 1
ATOM 1191 C CA . ASP A 1 166 ? -7.385 -7.939 13.395 1.00 88.62 166 ASP A CA 1
ATOM 1192 C C . ASP A 1 166 ? -7.561 -9.134 12.433 1.00 88.62 166 ASP A C 1
ATOM 1194 O O . ASP A 1 166 ? -8.416 -9.996 12.626 1.00 88.62 166 ASP A O 1
ATOM 1198 N N . GLY A 1 167 ? -6.757 -9.178 11.367 1.00 84.38 167 GLY A N 1
ATOM 1199 C CA . GLY A 1 167 ? -6.818 -10.226 10.341 1.00 84.38 167 GLY A CA 1
ATOM 1200 C C . GLY A 1 167 ? -7.827 -9.961 9.218 1.00 84.38 167 GLY A C 1
ATOM 1201 O O . GLY A 1 167 ? -7.829 -10.684 8.225 1.00 84.38 167 GLY A O 1
ATOM 1202 N N . VAL A 1 168 ? -8.635 -8.904 9.317 1.00 89.50 168 VAL A N 1
ATOM 1203 C CA . VAL A 1 168 ? -9.551 -8.479 8.253 1.00 89.50 168 VAL A CA 1
ATOM 1204 C C . VAL A 1 168 ? -8.851 -7.476 7.340 1.00 89.50 168 VAL A C 1
ATOM 1206 O O . VAL A 1 168 ? -8.282 -6.488 7.803 1.00 89.50 168 VAL A O 1
ATOM 1209 N N . ALA A 1 169 ? -8.901 -7.715 6.029 1.00 93.19 169 ALA A N 1
ATOM 1210 C CA . ALA A 1 169 ? -8.390 -6.778 5.037 1.00 93.19 169 ALA A CA 1
ATOM 1211 C C . ALA A 1 169 ? -9.390 -5.638 4.809 1.00 93.19 169 ALA A C 1
ATOM 1213 O O . ALA A 1 169 ? -10.458 -5.828 4.228 1.00 93.19 169 ALA A O 1
ATOM 1214 N N . VAL A 1 170 ? -9.024 -4.441 5.257 1.00 94.19 170 VAL A N 1
ATOM 1215 C CA . VAL A 1 170 ? -9.779 -3.209 5.050 1.00 94.19 170 VAL A CA 1
ATOM 1216 C C . VAL A 1 170 ? -9.295 -2.542 3.759 1.00 94.19 170 VAL A C 1
ATOM 1218 O O . VAL A 1 170 ? -8.107 -2.211 3.644 1.00 94.19 170 VAL A O 1
ATOM 1221 N N . PRO A 1 171 ? -10.186 -2.332 2.775 1.00 95.25 171 PRO A N 1
ATOM 1222 C CA . PRO A 1 171 ? -9.816 -1.733 1.502 1.00 95.25 171 PRO A CA 1
ATOM 1223 C C . PRO A 1 171 ? -9.529 -0.236 1.644 1.00 95.25 171 PRO A C 1
ATOM 1225 O O . PRO A 1 171 ? -9.972 0.429 2.584 1.00 95.25 171 PRO A O 1
ATOM 1228 N N . LEU A 1 172 ? -8.812 0.307 0.662 1.00 95.44 172 LEU A N 1
ATOM 1229 C CA . LEU A 1 172 ? -8.572 1.741 0.547 1.00 95.44 172 LEU A CA 1
ATOM 1230 C C . LEU A 1 172 ? -9.898 2.511 0.407 1.00 95.44 172 LEU A C 1
ATOM 1232 O O . LEU A 1 172 ? -10.694 2.230 -0.491 1.00 95.44 172 LEU A O 1
ATOM 1236 N N . ASP A 1 173 ? -10.125 3.507 1.265 1.00 95.06 173 ASP A N 1
ATOM 1237 C CA . ASP A 1 173 ? -11.338 4.328 1.228 1.00 95.06 173 ASP A CA 1
ATOM 1238 C C . ASP A 1 173 ? -11.327 5.201 -0.048 1.00 95.06 173 ASP A C 1
ATOM 1240 O O . ASP A 1 173 ? -10.320 5.875 -0.310 1.00 95.06 173 ASP A O 1
ATOM 1244 N N . PRO A 1 174 ? -12.419 5.254 -0.839 1.00 94.75 174 PRO A N 1
ATOM 1245 C CA . PRO A 1 174 ? -12.513 6.099 -2.034 1.00 94.75 174 PRO A CA 1
ATOM 1246 C C . PRO A 1 174 ? -12.240 7.589 -1.786 1.00 94.75 174 PRO A C 1
ATOM 1248 O O . PRO A 1 174 ? -11.790 8.301 -2.685 1.00 94.75 174 PRO A O 1
ATOM 1251 N N . ALA A 1 175 ? -12.457 8.082 -0.563 1.00 93.31 175 ALA A N 1
ATOM 1252 C CA . ALA A 1 175 ? -12.125 9.449 -0.177 1.00 93.31 175 ALA A CA 1
ATOM 1253 C C . ALA A 1 175 ? -10.613 9.735 -0.205 1.00 93.31 175 ALA A C 1
ATOM 1255 O O . ALA A 1 175 ? -10.229 10.907 -0.194 1.00 93.31 175 ALA A O 1
ATOM 1256 N N . SER A 1 176 ? -9.760 8.707 -0.299 1.00 94.75 176 SER A N 1
ATOM 1257 C CA . SER A 1 176 ? -8.320 8.852 -0.546 1.00 94.75 176 SER A CA 1
ATOM 1258 C C . SER A 1 176 ? -8.034 9.689 -1.791 1.00 94.75 176 SER A C 1
ATOM 1260 O O . SER A 1 176 ? -7.144 10.532 -1.747 1.00 94.75 176 SER A O 1
ATOM 1262 N N . ALA A 1 177 ? -8.841 9.561 -2.852 1.00 95.38 177 ALA A N 1
ATOM 1263 C CA . ALA A 1 177 ? -8.690 10.323 -4.096 1.00 95.38 177 ALA A CA 1
ATOM 1264 C C . ALA A 1 177 ? -8.833 11.848 -3.910 1.00 95.38 177 ALA A C 1
ATOM 1266 O O . ALA A 1 177 ? -8.389 12.627 -4.748 1.00 95.38 177 ALA A O 1
ATOM 1267 N N . ARG A 1 178 ? -9.466 12.288 -2.813 1.00 94.75 178 ARG A N 1
ATOM 1268 C CA . ARG A 1 178 ? -9.692 13.708 -2.500 1.00 94.75 178 ARG A CA 1
ATOM 1269 C C . ARG A 1 178 ? -8.583 14.309 -1.635 1.00 94.75 178 ARG A C 1
ATOM 1271 O O . ARG A 1 178 ? -8.617 15.503 -1.344 1.00 94.75 178 ARG A O 1
ATOM 1278 N N . LEU A 1 179 ? -7.628 13.498 -1.177 1.00 93.44 179 LEU A N 1
ATOM 1279 C CA . LEU A 1 179 ? -6.492 13.979 -0.400 1.00 93.44 179 LEU A CA 1
ATOM 1280 C C . LEU A 1 179 ? -5.432 14.609 -1.316 1.00 93.44 179 LEU A C 1
ATOM 1282 O O . LEU A 1 179 ? -5.219 14.128 -2.429 1.00 93.44 179 LEU A O 1
ATOM 1286 N N . PRO A 1 180 ? -4.686 15.623 -0.841 1.00 91.44 180 PRO A N 1
ATOM 1287 C CA . PRO A 1 180 ? -3.458 16.046 -1.506 1.00 91.44 180 PRO A CA 1
ATOM 1288 C C . PRO A 1 180 ? -2.476 14.872 -1.575 1.00 91.44 180 PRO A C 1
ATOM 1290 O O . PRO A 1 180 ? -2.228 14.236 -0.547 1.00 91.44 180 PRO A O 1
ATOM 1293 N N . ASP A 1 181 ? -1.930 14.593 -2.759 1.00 91.06 181 ASP A N 1
ATOM 1294 C CA . ASP A 1 181 ? -1.118 13.398 -3.052 1.00 91.06 181 ASP A CA 1
ATOM 1295 C C . ASP A 1 181 ? -1.843 12.067 -2.756 1.00 91.06 181 ASP A C 1
ATOM 1297 O O . ASP A 1 181 ? -1.209 11.048 -2.475 1.00 91.06 181 ASP A O 1
ATOM 1301 N N . GLY A 1 182 ? -3.176 12.076 -2.772 1.00 92.25 182 GLY A N 1
ATOM 1302 C CA . GLY A 1 182 ? -4.015 10.922 -2.486 1.00 92.25 182 GLY A CA 1
ATOM 1303 C C . GLY A 1 182 ? -3.956 9.844 -3.564 1.00 92.25 182 GLY A C 1
ATOM 1304 O O . GLY A 1 182 ? -3.947 10.139 -4.759 1.00 92.25 182 GLY A O 1
ATOM 1305 N N . ALA A 1 183 ? -3.942 8.581 -3.148 1.00 92.38 183 ALA A N 1
ATOM 1306 C CA . ALA A 1 183 ? -4.161 7.462 -4.052 1.00 92.38 183 ALA A CA 1
ATOM 1307 C C . ALA A 1 183 ? -5.652 7.319 -4.363 1.00 92.38 183 ALA A C 1
ATOM 1309 O O . ALA A 1 183 ? -6.452 7.029 -3.477 1.00 92.38 183 ALA A O 1
ATOM 1310 N N . ASP A 1 184 ? -6.017 7.472 -5.632 1.00 94.12 184 ASP A N 1
ATOM 1311 C CA . ASP A 1 184 ? -7.298 6.977 -6.127 1.00 94.12 184 ASP A CA 1
ATOM 1312 C C . ASP A 1 184 ? -7.237 5.439 -6.207 1.00 94.12 184 ASP A C 1
ATOM 1314 O O . ASP A 1 184 ? -6.350 4.920 -6.891 1.00 94.12 184 ASP A O 1
ATOM 1318 N N . PRO A 1 185 ? -8.150 4.694 -5.547 1.00 93.19 185 PRO A N 1
ATOM 1319 C CA . PRO A 1 185 ? -8.189 3.235 -5.623 1.00 93.19 185 PRO A CA 1
ATOM 1320 C C . PRO A 1 185 ? -8.209 2.672 -7.046 1.00 93.19 185 PRO A C 1
ATOM 1322 O O . PRO A 1 185 ? -7.713 1.565 -7.247 1.00 93.19 185 PRO A O 1
ATOM 1325 N N . ALA A 1 186 ? -8.770 3.397 -8.019 1.00 94.19 186 ALA A N 1
ATOM 1326 C CA . ALA A 1 186 ? -8.836 2.975 -9.417 1.00 94.19 186 ALA A CA 1
ATOM 1327 C C . ALA A 1 186 ? -7.585 3.339 -10.233 1.00 94.19 186 ALA A C 1
ATOM 1329 O O . ALA A 1 186 ? -7.389 2.790 -11.317 1.00 94.19 186 ALA A O 1
ATOM 1330 N N . ALA A 1 187 ? -6.745 4.243 -9.729 1.00 93.38 187 ALA A N 1
ATOM 1331 C CA . ALA A 1 187 ? -5.541 4.686 -10.414 1.00 93.38 187 ALA A CA 1
ATOM 1332 C C . ALA A 1 187 ? -4.346 3.771 -10.128 1.00 93.38 187 ALA A C 1
ATOM 1334 O O . ALA A 1 187 ? -4.284 3.069 -9.118 1.00 93.38 187 ALA A O 1
ATOM 1335 N N . GLY A 1 188 ? -3.362 3.843 -11.020 1.00 92.62 188 GLY A N 1
ATOM 1336 C CA . GLY A 1 188 ? -2.080 3.172 -10.873 1.00 92.62 188 GLY A CA 1
ATOM 1337 C C . GLY A 1 188 ? -0.937 4.109 -10.491 1.00 92.62 188 GLY A C 1
ATOM 1338 O O . GLY A 1 188 ? -1.061 5.336 -10.433 1.00 92.62 188 GLY A O 1
ATOM 1339 N N . MET A 1 189 ? 0.231 3.514 -10.283 1.00 94.31 189 MET A N 1
ATOM 1340 C CA . MET A 1 189 ? 1.494 4.210 -10.076 1.00 94.31 189 MET A CA 1
ATOM 1341 C C . MET A 1 189 ? 2.595 3.554 -10.900 1.00 94.31 189 MET A C 1
ATOM 1343 O O . MET A 1 189 ? 2.637 2.340 -11.067 1.00 94.31 189 MET A O 1
ATOM 1347 N N . THR A 1 190 ? 3.525 4.365 -11.397 1.00 95.19 190 THR A N 1
ATOM 1348 C CA . THR A 1 190 ? 4.782 3.887 -11.972 1.00 95.19 190 THR A CA 1
ATOM 1349 C C . THR A 1 190 ? 5.945 4.658 -11.360 1.00 95.19 190 THR A C 1
ATOM 1351 O O . THR A 1 190 ? 5.878 5.883 -11.262 1.00 95.19 190 THR A O 1
ATOM 1354 N N . LEU A 1 191 ? 6.995 3.942 -10.961 1.00 93.31 191 LEU A N 1
ATOM 1355 C CA . LEU A 1 191 ? 8.301 4.490 -10.594 1.00 93.31 191 LEU A CA 1
ATOM 1356 C C . LEU A 1 191 ? 9.285 4.047 -11.677 1.00 93.31 191 LEU A C 1
ATOM 1358 O O . LEU A 1 191 ? 9.576 2.858 -11.797 1.00 93.31 191 LEU A O 1
ATOM 1362 N N . ALA A 1 192 ? 9.710 4.975 -12.532 1.00 91.62 192 ALA A N 1
ATOM 1363 C CA . ALA A 1 192 ? 10.305 4.632 -13.821 1.00 91.62 192 ALA A CA 1
ATOM 1364 C C . ALA A 1 192 ? 11.765 4.185 -13.706 1.00 91.62 192 ALA A C 1
ATOM 1366 O O . ALA A 1 192 ? 12.174 3.249 -14.395 1.00 91.62 192 ALA A O 1
ATOM 1367 N N . ARG A 1 193 ? 12.538 4.858 -12.856 1.00 92.12 193 ARG A N 1
ATOM 1368 C CA . ARG A 1 193 ? 13.974 4.648 -12.681 1.00 92.12 193 ARG A CA 1
ATOM 1369 C C . ARG A 1 193 ? 14.271 4.068 -11.317 1.00 92.12 193 ARG A C 1
ATOM 1371 O O . ARG A 1 193 ? 13.467 4.168 -10.386 1.00 92.12 193 ARG A O 1
ATOM 1378 N N . ARG A 1 194 ? 15.447 3.466 -11.192 1.00 90.62 194 ARG A N 1
ATOM 1379 C CA . ARG A 1 194 ? 15.925 3.001 -9.895 1.00 90.62 194 ARG A CA 1
ATOM 1380 C C . ARG A 1 194 ? 16.125 4.209 -8.981 1.00 90.62 194 ARG A C 1
ATOM 1382 O O . ARG A 1 194 ? 16.633 5.239 -9.411 1.00 90.62 194 ARG A O 1
ATOM 1389 N N . HIS A 1 195 ? 15.738 4.065 -7.720 1.00 93.81 195 HIS A N 1
ATOM 1390 C CA . HIS A 1 195 ? 15.744 5.116 -6.702 1.00 93.81 195 HIS A CA 1
ATOM 1391 C C . HIS A 1 195 ? 14.739 6.255 -6.902 1.00 93.81 195 HIS A C 1
ATOM 1393 O O . HIS A 1 195 ? 14.692 7.126 -6.033 1.00 93.81 195 HIS A O 1
ATOM 1399 N N . ASP A 1 196 ? 13.897 6.223 -7.945 1.00 95.50 196 ASP A N 1
ATOM 1400 C CA . ASP A 1 196 ? 12.751 7.131 -8.035 1.00 95.50 196 ASP A CA 1
ATOM 1401 C C . ASP A 1 196 ? 11.877 6.969 -6.796 1.00 95.50 196 ASP A C 1
ATOM 1403 O O . ASP A 1 196 ? 11.554 5.843 -6.392 1.00 95.50 196 ASP A O 1
ATOM 1407 N N . THR A 1 197 ? 11.482 8.101 -6.218 1.00 96.31 197 THR A N 1
ATOM 1408 C CA . THR A 1 197 ? 10.610 8.147 -5.053 1.00 96.31 197 THR A CA 1
ATOM 1409 C C . THR A 1 197 ? 9.270 8.782 -5.381 1.00 96.31 197 THR A C 1
ATOM 1411 O O . THR A 1 197 ? 9.158 9.673 -6.225 1.00 96.31 197 THR A O 1
ATOM 1414 N N . ARG A 1 198 ? 8.223 8.335 -4.688 1.00 96.44 198 ARG A N 1
ATOM 1415 C CA . ARG A 1 198 ? 6.912 8.975 -4.734 1.00 96.44 198 ARG A CA 1
ATOM 1416 C C . ARG A 1 198 ? 6.260 8.958 -3.368 1.00 96.44 198 ARG A C 1
ATOM 1418 O O . ARG A 1 198 ? 6.197 7.924 -2.706 1.00 96.44 198 ARG A O 1
ATOM 1425 N N . ARG A 1 199 ? 5.737 10.116 -2.974 1.00 97.00 199 ARG A N 1
ATOM 1426 C CA . ARG A 1 199 ? 4.901 10.251 -1.787 1.00 97.00 199 ARG A CA 1
ATOM 1427 C C . ARG A 1 199 ? 3.443 10.032 -2.164 1.00 97.00 199 ARG A C 1
ATOM 1429 O O . ARG A 1 199 ? 2.983 10.578 -3.165 1.00 97.00 199 ARG A O 1
ATOM 1436 N N . VAL A 1 200 ? 2.739 9.239 -1.366 1.00 96.50 200 VAL A N 1
ATOM 1437 C CA . VAL A 1 200 ? 1.331 8.903 -1.592 1.00 96.50 200 VAL A CA 1
ATOM 1438 C C . VAL A 1 200 ? 0.593 8.890 -0.262 1.00 96.50 200 VAL A C 1
ATOM 1440 O O . VAL A 1 200 ? 1.118 8.400 0.744 1.00 96.50 200 VAL A O 1
ATOM 1443 N N . ARG A 1 201 ? -0.623 9.435 -0.252 1.00 96.88 201 ARG A N 1
ATOM 1444 C CA . ARG A 1 201 ? -1.524 9.399 0.897 1.00 96.88 201 ARG A CA 1
ATOM 1445 C C . ARG A 1 201 ? -2.653 8.402 0.696 1.00 96.88 201 ARG A C 1
ATOM 1447 O O . ARG A 1 201 ? -3.274 8.353 -0.361 1.00 96.88 201 ARG A O 1
ATOM 1454 N N . PHE A 1 202 ? -2.938 7.657 1.751 1.00 96.50 202 PHE A N 1
ATOM 1455 C CA . PHE A 1 202 ? -4.001 6.667 1.809 1.00 96.50 202 PHE A CA 1
ATOM 1456 C C . PHE A 1 202 ? -4.933 6.986 2.970 1.00 96.50 202 PHE A C 1
ATOM 1458 O O . PHE A 1 202 ? -4.469 7.433 4.021 1.00 96.50 202 PHE A O 1
ATOM 1465 N N . ARG A 1 203 ? -6.225 6.727 2.788 1.00 96.25 203 ARG A N 1
ATOM 1466 C CA . ARG A 1 203 ? -7.241 6.790 3.833 1.00 96.25 203 ARG A CA 1
ATOM 1467 C C . ARG A 1 203 ? -7.895 5.430 3.995 1.00 96.25 203 ARG A C 1
ATOM 1469 O O . ARG A 1 203 ? -8.283 4.810 3.012 1.00 96.25 203 ARG A O 1
ATOM 1476 N N . PHE A 1 204 ? -8.062 5.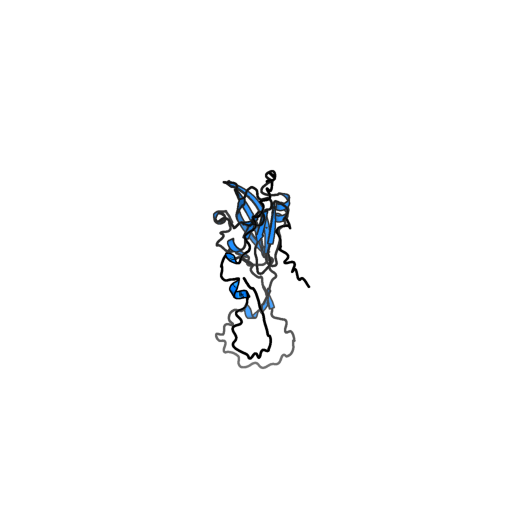005 5.238 1.00 95.81 204 PHE A N 1
ATOM 1477 C CA . PHE A 1 204 ? -8.775 3.780 5.586 1.00 95.81 204 PHE A CA 1
ATOM 1478 C C . PHE A 1 204 ? -9.798 4.068 6.671 1.00 95.81 204 PHE A C 1
ATOM 1480 O O . PHE A 1 204 ? -9.602 4.965 7.495 1.00 95.81 204 PHE A O 1
ATOM 1487 N N . ARG A 1 205 ? -10.869 3.281 6.680 1.00 94.75 205 ARG A N 1
ATOM 1488 C CA . ARG A 1 205 ? -11.863 3.265 7.748 1.00 94.75 205 ARG A CA 1
ATOM 1489 C C . ARG A 1 205 ? -11.746 1.944 8.483 1.00 94.75 205 ARG A C 1
ATOM 1491 O O . ARG A 1 205 ? -12.002 0.907 7.887 1.00 94.75 205 ARG A O 1
ATOM 1498 N N . VAL A 1 206 ? -11.317 1.988 9.737 1.00 92.94 206 VAL A N 1
ATOM 1499 C CA . VAL A 1 206 ? -11.126 0.781 10.550 1.00 92.94 206 VAL A CA 1
ATOM 1500 C C . VAL A 1 206 ? -11.983 0.831 11.801 1.00 92.94 206 VAL A C 1
ATOM 1502 O O . VAL A 1 206 ? -12.208 1.929 12.312 1.00 92.94 206 VAL A O 1
ATOM 1505 N N . PRO A 1 207 ? -12.378 -0.325 12.350 1.00 90.50 207 PRO A N 1
ATOM 1506 C CA . PRO A 1 207 ? -13.010 -0.372 13.657 1.00 90.50 207 PRO A CA 1
ATOM 1507 C C . PRO A 1 207 ? -12.108 0.261 14.725 1.00 90.50 207 PRO A C 1
ATOM 1509 O O . PRO A 1 207 ? -10.918 -0.038 14.837 1.00 90.50 207 PRO A O 1
ATOM 1512 N N . GLU A 1 208 ? -12.673 1.131 15.557 1.00 87.31 208 GLU A N 1
ATOM 1513 C CA . GLU A 1 208 ? -11.947 1.855 16.610 1.00 87.31 208 GLU A CA 1
ATOM 1514 C C . GLU A 1 208 ? -11.296 0.906 17.627 1.00 87.31 208 GLU A C 1
ATOM 1516 O O . GLU A 1 208 ? -10.236 1.195 18.190 1.00 87.31 208 GLU A O 1
ATOM 1521 N N . ARG A 1 209 ? -11.922 -0.255 17.835 1.00 86.44 209 ARG A N 1
ATOM 1522 C CA . ARG A 1 209 ? -11.494 -1.281 18.790 1.00 86.44 209 ARG A CA 1
ATOM 1523 C C . ARG A 1 209 ? -10.453 -2.247 18.229 1.00 86.44 209 ARG A C 1
ATOM 1525 O O . ARG A 1 209 ? -10.121 -3.212 18.916 1.00 86.44 209 ARG A O 1
ATOM 1532 N N . SER A 1 210 ? -9.924 -2.000 17.029 1.00 88.12 210 SER A N 1
ATOM 1533 C CA . SER A 1 210 ? -8.958 -2.920 16.443 1.00 88.12 210 SER A CA 1
ATOM 1534 C C . SER A 1 210 ? -7.684 -3.025 17.267 1.00 88.12 210 SER A C 1
ATOM 1536 O O . SER A 1 210 ? -7.091 -2.006 17.637 1.00 88.12 210 SER A O 1
ATOM 1538 N N . ARG A 1 211 ? -7.274 -4.252 17.593 1.00 87.19 211 ARG A N 1
ATOM 1539 C CA . ARG A 1 211 ? -6.131 -4.535 18.478 1.00 87.19 211 ARG A CA 1
ATOM 1540 C C . ARG A 1 211 ? -4.833 -4.544 17.692 1.00 87.19 211 ARG A C 1
ATOM 1542 O O . ARG A 1 211 ? -3.844 -3.975 18.151 1.00 87.19 211 ARG A O 1
ATOM 1549 N N . TRP A 1 212 ? -4.873 -5.127 16.500 1.00 88.50 212 TRP A N 1
ATOM 1550 C CA . TRP A 1 212 ? -3.748 -5.192 15.581 1.00 88.50 212 TRP A CA 1
ATOM 1551 C C . TRP A 1 212 ? -4.065 -4.459 14.282 1.00 88.50 212 TRP A C 1
ATOM 1553 O O . TRP A 1 212 ? -5.127 -4.668 13.696 1.00 88.50 212 TRP A O 1
ATOM 1563 N N . ILE A 1 213 ? -3.142 -3.600 13.842 1.00 92.19 213 ILE A N 1
ATOM 1564 C CA . ILE A 1 213 ? -3.246 -2.868 12.578 1.00 92.19 213 ILE A CA 1
ATOM 1565 C C . ILE A 1 213 ? -1.903 -2.922 11.848 1.00 92.19 213 ILE A C 1
ATOM 1567 O O . ILE A 1 213 ? -0.867 -2.586 12.427 1.00 92.19 213 ILE A O 1
ATOM 1571 N N . ALA A 1 214 ? -1.915 -3.276 10.565 1.00 93.56 214 ALA A N 1
ATOM 1572 C CA . ALA A 1 214 ? -0.740 -3.232 9.699 1.00 93.56 214 ALA A CA 1
ATOM 1573 C C . ALA A 1 214 ? -1.099 -2.761 8.285 1.00 93.56 214 ALA A C 1
ATOM 1575 O O . ALA A 1 214 ? -2.118 -3.161 7.730 1.00 93.56 214 ALA A O 1
ATOM 1576 N N . LEU A 1 215 ? -0.251 -1.934 7.672 1.00 95.19 215 LEU A N 1
ATOM 1577 C CA . LEU A 1 215 ? -0.369 -1.609 6.251 1.00 95.19 215 LEU A CA 1
ATOM 1578 C C . LEU A 1 215 ? 0.249 -2.746 5.444 1.00 95.19 215 LEU A C 1
ATOM 1580 O O . LEU A 1 215 ? 1.418 -3.083 5.648 1.00 95.19 215 LEU A O 1
ATOM 1584 N N . HIS A 1 216 ? -0.526 -3.321 4.534 1.00 95.25 216 HIS A N 1
ATOM 1585 C CA . HIS A 1 216 ? -0.109 -4.464 3.742 1.00 95.25 216 HIS A CA 1
ATOM 1586 C C . HIS A 1 216 ? -0.173 -4.147 2.249 1.00 95.25 216 HIS A C 1
ATOM 1588 O O . HIS A 1 216 ? -1.191 -3.691 1.725 1.00 95.25 216 HIS A O 1
ATOM 1594 N N . LEU A 1 217 ? 0.946 -4.391 1.576 1.00 94.81 217 LEU A N 1
ATOM 1595 C CA . LEU A 1 217 ? 1.091 -4.317 0.133 1.00 94.81 217 LEU A CA 1
ATOM 1596 C C . LEU A 1 217 ? 1.124 -5.730 -0.437 1.00 94.81 217 LEU A C 1
ATOM 1598 O O . LEU A 1 217 ? 2.080 -6.475 -0.209 1.00 94.81 217 LEU A O 1
ATOM 1602 N N . PHE A 1 218 ? 0.132 -6.052 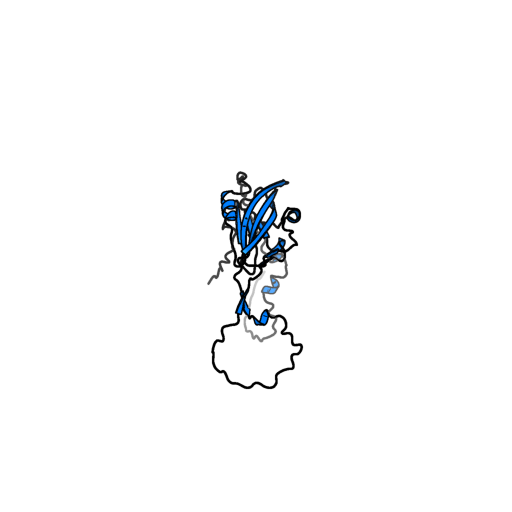-1.254 1.00 92.56 218 PHE A N 1
ATOM 1603 C CA . PHE A 1 218 ? 0.122 -7.251 -2.065 1.00 92.56 218 PHE A CA 1
ATOM 1604 C C . PHE A 1 218 ? 0.887 -7.023 -3.368 1.00 92.56 218 PHE A C 1
ATOM 1606 O O . PHE A 1 218 ? 0.468 -6.242 -4.214 1.00 92.56 218 PHE A O 1
ATOM 1613 N N . ASP A 1 219 ? 1.998 -7.727 -3.564 1.00 91.44 219 ASP A N 1
ATOM 1614 C CA . ASP A 1 219 ? 2.672 -7.832 -4.854 1.00 91.44 219 ASP A CA 1
ATOM 1615 C C . ASP A 1 219 ? 2.988 -9.308 -5.124 1.00 91.44 219 ASP A C 1
ATOM 1617 O O . ASP A 1 219 ? 3.852 -9.905 -4.481 1.00 91.44 219 ASP A O 1
ATOM 1621 N N . TYR A 1 220 ? 2.248 -9.898 -6.064 1.00 86.94 220 TYR A N 1
ATOM 1622 C CA . TYR A 1 220 ? 2.378 -11.307 -6.438 1.00 86.94 220 TYR A CA 1
ATOM 1623 C C . TYR A 1 220 ? 3.703 -11.628 -7.136 1.00 86.94 220 TYR A C 1
ATOM 1625 O O . TYR A 1 220 ? 4.125 -12.781 -7.131 1.00 86.94 220 TYR A O 1
ATOM 1633 N N . ALA A 1 221 ? 4.351 -10.638 -7.754 1.00 89.06 221 ALA A N 1
ATOM 1634 C CA . ALA A 1 221 ? 5.569 -10.852 -8.525 1.00 89.06 221 ALA A CA 1
ATOM 1635 C C . ALA A 1 221 ? 6.828 -10.694 -7.666 1.00 89.06 221 ALA A C 1
ATOM 1637 O O . ALA A 1 221 ? 7.778 -11.456 -7.833 1.00 89.06 221 ALA A O 1
ATOM 1638 N N . ASN A 1 222 ? 6.843 -9.718 -6.752 1.00 90.19 222 ASN A N 1
ATOM 1639 C CA . ASN A 1 222 ? 8.053 -9.355 -6.000 1.00 90.19 222 ASN A CA 1
ATOM 1640 C C . ASN A 1 222 ? 7.970 -9.646 -4.495 1.00 90.19 222 ASN A C 1
ATOM 1642 O O . ASN A 1 222 ? 8.946 -9.395 -3.783 1.00 90.19 222 ASN A O 1
ATOM 1646 N N . GLY A 1 223 ? 6.838 -10.172 -4.019 1.00 90.69 223 GLY A N 1
ATOM 1647 C CA . GLY A 1 223 ? 6.573 -10.471 -2.614 1.00 90.69 223 GLY A CA 1
ATOM 1648 C C . GLY A 1 223 ? 5.873 -9.328 -1.878 1.00 90.69 223 GLY A C 1
ATOM 1649 O O . GLY A 1 223 ? 5.922 -8.167 -2.279 1.00 90.69 223 GLY A O 1
ATOM 1650 N N . HIS A 1 224 ? 5.209 -9.656 -0.776 1.00 92.62 224 HIS A N 1
ATOM 1651 C CA . HIS A 1 224 ? 4.394 -8.703 -0.025 1.00 92.62 224 HIS A CA 1
ATOM 1652 C C . HIS A 1 224 ? 5.232 -7.829 0.918 1.00 92.62 224 HIS A C 1
ATOM 1654 O O . HIS A 1 224 ? 6.279 -8.251 1.410 1.00 92.62 224 HIS A O 1
ATOM 1660 N N . VAL A 1 225 ? 4.748 -6.622 1.219 1.00 93.88 225 VAL A N 1
ATOM 1661 C CA . VAL A 1 225 ? 5.337 -5.748 2.248 1.00 93.88 225 VAL A CA 1
ATOM 1662 C C . VAL A 1 225 ? 4.315 -5.536 3.353 1.00 93.88 225 VAL A C 1
ATOM 1664 O O . VAL A 1 225 ? 3.203 -5.095 3.085 1.00 93.88 225 VAL A O 1
ATOM 1667 N N . THR A 1 226 ? 4.698 -5.814 4.598 1.00 94.50 226 THR A N 1
ATOM 1668 C CA . THR A 1 226 ? 3.865 -5.537 5.778 1.00 94.50 226 THR A CA 1
ATOM 1669 C C . THR A 1 226 ? 4.567 -4.521 6.664 1.00 94.50 226 THR A C 1
ATOM 1671 O O . THR A 1 226 ? 5.734 -4.702 7.006 1.00 94.50 226 THR A O 1
ATOM 1674 N N . LEU A 1 227 ? 3.859 -3.458 7.032 1.00 93.81 227 LEU A N 1
ATOM 1675 C CA . LEU A 1 227 ? 4.330 -2.418 7.941 1.00 93.81 227 LEU A CA 1
ATOM 1676 C C . LEU A 1 227 ? 3.404 -2.396 9.166 1.00 93.81 227 LEU A C 1
ATOM 1678 O O . LEU A 1 227 ? 2.247 -1.992 9.023 1.00 93.81 227 LEU A O 1
ATOM 1682 N N . PRO A 1 228 ? 3.855 -2.842 10.351 1.00 92.19 228 PRO A N 1
ATOM 1683 C CA . PRO A 1 228 ? 3.017 -2.842 11.546 1.00 92.19 228 PRO A CA 1
ATOM 1684 C C . PRO A 1 228 ? 2.759 -1.407 12.022 1.00 92.19 228 PRO A C 1
ATOM 1686 O O . PRO A 1 228 ? 3.654 -0.566 12.005 1.00 92.19 228 PRO A O 1
ATOM 1689 N N . LEU A 1 229 ? 1.529 -1.121 12.448 1.00 91.19 229 LEU A N 1
ATOM 1690 C CA . LEU A 1 229 ? 1.080 0.218 12.863 1.00 91.19 229 LEU A CA 1
ATOM 1691 C C . LEU A 1 229 ? 0.506 0.243 14.283 1.00 91.19 229 LEU A C 1
ATOM 1693 O O . LEU A 1 229 ? 0.549 1.281 14.945 1.00 91.19 229 LEU A O 1
ATOM 1697 N N . LYS A 1 230 ? -0.032 -0.886 14.748 1.00 89.88 230 LYS A N 1
ATOM 1698 C CA . LYS A 1 230 ? -0.545 -1.076 16.106 1.00 89.88 230 LYS A CA 1
ATOM 1699 C C . LYS A 1 230 ? -0.499 -2.552 16.482 1.00 89.88 230 LYS A C 1
ATOM 1701 O O . LYS A 1 230 ? -0.870 -3.395 15.666 1.00 89.88 230 LYS A O 1
ATOM 1706 N N . GLY A 1 231 ? -0.143 -2.820 17.737 1.00 83.81 231 GLY A N 1
ATOM 1707 C CA . GLY A 1 231 ? -0.197 -4.153 18.326 1.00 83.81 231 GLY A CA 1
ATOM 1708 C C . GLY A 1 231 ? 0.873 -5.089 17.775 1.00 83.81 231 GLY A C 1
ATOM 1709 O O . GLY A 1 231 ? 1.583 -4.779 16.815 1.00 83.81 231 GLY A O 1
ATOM 1710 N N . ASP A 1 232 ? 0.976 -6.251 18.401 1.00 73.62 232 ASP A N 1
ATOM 1711 C CA . ASP A 1 232 ? 1.807 -7.341 17.909 1.00 73.62 232 ASP A CA 1
ATOM 1712 C C . ASP A 1 232 ? 0.956 -8.195 16.964 1.00 73.62 232 ASP A C 1
ATOM 1714 O O . ASP A 1 232 ? -0.233 -8.387 17.240 1.00 73.62 232 ASP A O 1
ATOM 1718 N N . PRO A 1 233 ? 1.505 -8.679 15.835 1.00 61.91 233 PRO A N 1
ATOM 1719 C CA . PRO A 1 233 ? 0.804 -9.684 15.055 1.00 61.91 233 PRO A CA 1
ATOM 1720 C C . PRO A 1 233 ? 0.594 -10.889 15.969 1.00 61.91 233 PRO A C 1
ATOM 1722 O O . PRO A 1 233 ? 1.567 -11.491 16.414 1.00 61.91 233 PRO A O 1
ATOM 1725 N N . ASP A 1 234 ? -0.657 -11.214 16.283 1.00 51.53 234 ASP A N 1
ATOM 1726 C CA . ASP A 1 234 ? -0.967 -12.469 16.953 1.00 51.53 234 ASP A CA 1
ATOM 1727 C C . ASP A 1 234 ? -0.639 -13.598 15.957 1.00 51.53 234 ASP A C 1
ATOM 1729 O O . ASP A 1 234 ? -1.293 -13.690 14.911 1.00 51.53 234 ASP A O 1
ATOM 1733 N N . PRO A 1 235 ? 0.375 -14.449 16.207 1.00 43.38 235 PRO A N 1
ATOM 1734 C CA . PRO A 1 235 ? 0.680 -15.576 15.328 1.00 43.38 235 PRO A CA 1
ATOM 1735 C C . PRO A 1 235 ? -0.441 -16.637 15.328 1.00 43.38 235 PRO A C 1
ATOM 1737 O O . PRO A 1 235 ? -0.353 -17.616 14.592 1.00 43.38 235 PRO A O 1
ATOM 1740 N N . GLY A 1 236 ? -1.495 -16.459 16.138 1.00 36.06 236 GLY A N 1
ATOM 1741 C CA . GLY A 1 236 ? -2.649 -17.347 16.265 1.00 36.06 236 GLY A CA 1
ATOM 1742 C C . GLY A 1 236 ? -3.738 -17.209 15.196 1.00 36.06 236 GLY A C 1
ATOM 1743 O O . GLY A 1 236 ? -4.744 -17.916 15.280 1.00 36.06 236 GLY A O 1
ATOM 1744 N N . GLY A 1 237 ? -3.558 -16.357 14.179 1.00 38.25 237 GLY A N 1
ATOM 1745 C CA . GLY A 1 237 ? -4.323 -16.460 12.935 1.00 38.25 237 GLY A CA 1
ATOM 1746 C C . GLY A 1 237 ? -3.976 -17.786 12.271 1.00 38.25 237 GLY A C 1
ATOM 1747 O O . GLY A 1 237 ? -2.970 -17.888 11.581 1.00 38.25 237 GLY A O 1
ATOM 1748 N N . THR A 1 238 ? -4.757 -18.816 12.579 1.00 33.91 238 THR A N 1
ATOM 1749 C CA . THR A 1 238 ? -4.483 -20.217 12.283 1.00 33.91 238 THR A CA 1
ATOM 1750 C C . THR A 1 238 ? -4.196 -20.379 10.791 1.00 33.91 238 THR A C 1
ATOM 1752 O O . THR A 1 238 ? -5.108 -20.511 9.978 1.00 33.91 238 THR A O 1
ATOM 1755 N N . SER A 1 239 ? -2.914 -20.441 10.424 1.00 34.31 239 SER A N 1
ATOM 1756 C CA . SER A 1 239 ? -2.492 -21.399 9.415 1.00 34.31 239 SER A CA 1
ATOM 1757 C C . SER A 1 239 ? -3.025 -22.722 9.929 1.00 34.31 239 SER A C 1
ATOM 1759 O O . SER A 1 239 ? -2.478 -23.289 10.875 1.00 34.31 239 SER A O 1
ATOM 1761 N N . ALA A 1 240 ? -4.168 -23.151 9.398 1.00 35.66 240 ALA A N 1
ATOM 1762 C CA . ALA A 1 240 ? -4.596 -24.523 9.511 1.00 35.66 240 ALA A CA 1
ATOM 1763 C C . ALA A 1 240 ? -3.485 -25.330 8.843 1.00 35.66 240 ALA A C 1
ATOM 1765 O O . ALA A 1 240 ? -3.477 -25.549 7.633 1.00 35.66 240 ALA A O 1
ATOM 1766 N N . THR A 1 241 ? -2.484 -25.694 9.640 1.00 31.81 241 THR A N 1
ATOM 1767 C CA . THR A 1 241 ? -1.654 -26.849 9.392 1.00 31.81 241 THR A CA 1
ATOM 1768 C C . THR A 1 241 ? -2.664 -27.957 9.173 1.00 31.81 241 THR A C 1
ATOM 1770 O O . THR A 1 241 ? -3.301 -28.422 10.117 1.00 31.81 241 THR A O 1
ATOM 1773 N N . LEU A 1 242 ? -2.872 -28.321 7.909 1.00 35.25 242 LEU A N 1
ATOM 1774 C CA . LEU A 1 242 ? -3.346 -29.640 7.542 1.00 35.25 242 LEU A CA 1
ATOM 1775 C C . LEU A 1 242 ? -2.278 -30.596 8.074 1.00 35.25 242 LEU A C 1
ATOM 1777 O O . LEU A 1 242 ? -1.369 -31.012 7.361 1.00 35.25 242 LEU A O 1
ATOM 1781 N N . ALA A 1 243 ? -2.338 -30.855 9.380 1.00 33.62 243 ALA A N 1
ATOM 1782 C CA . ALA A 1 243 ? -1.786 -32.047 9.963 1.00 33.62 243 ALA A CA 1
ATOM 1783 C C . ALA A 1 243 ? -2.599 -33.155 9.307 1.00 33.62 243 ALA A C 1
ATOM 1785 O O . ALA A 1 243 ? -3.756 -33.386 9.653 1.00 33.62 243 ALA A O 1
ATOM 1786 N N . GLY A 1 244 ? -2.017 -33.715 8.249 1.00 34.88 244 GLY A N 1
ATOM 1787 C CA . GLY A 1 244 ? -2.462 -34.959 7.670 1.00 34.88 244 GLY A CA 1
ATOM 1788 C C . GLY A 1 244 ? -2.451 -35.982 8.786 1.00 34.88 244 GLY A C 1
ATOM 1789 O O . GLY A 1 244 ? -1.402 -36.513 9.145 1.00 34.88 244 GLY A O 1
ATOM 1790 N N . ASP A 1 245 ? -3.632 -36.209 9.338 1.00 39.28 245 ASP A N 1
ATOM 1791 C CA . ASP A 1 245 ? -3.973 -37.427 10.031 1.00 39.28 245 ASP A CA 1
ATOM 1792 C C . ASP A 1 245 ? -3.883 -38.533 8.973 1.00 39.28 245 ASP A C 1
ATOM 1794 O O . ASP A 1 245 ? -4.801 -38.780 8.192 1.00 39.28 245 ASP A O 1
ATOM 1798 N N . THR A 1 246 ? -2.686 -39.098 8.841 1.00 39.41 246 THR A N 1
ATOM 1799 C CA . THR A 1 246 ? -2.492 -40.385 8.184 1.00 39.41 246 THR A CA 1
ATOM 1800 C C . THR A 1 246 ? -2.377 -41.397 9.304 1.00 39.41 246 THR A C 1
ATOM 1802 O O . THR A 1 246 ? -1.319 -41.603 9.888 1.00 39.41 246 THR A O 1
ATOM 1805 N N . ALA A 1 247 ? -3.531 -41.971 9.633 1.00 40.16 247 ALA A N 1
ATOM 1806 C CA . ALA A 1 247 ? -3.623 -43.249 10.307 1.00 40.16 247 ALA A CA 1
ATOM 1807 C C . ALA A 1 247 ? -2.984 -44.339 9.426 1.00 40.16 247 ALA A C 1
ATOM 1809 O O . ALA A 1 247 ? -3.194 -44.349 8.209 1.00 40.16 247 ALA A O 1
ATOM 1810 N N . GLY A 1 248 ? -2.243 -45.256 10.051 1.00 35.22 248 GLY A N 1
ATOM 1811 C CA . GLY A 1 248 ? -1.646 -46.434 9.417 1.00 35.22 248 GLY A CA 1
ATOM 1812 C C . GLY A 1 248 ? -0.440 -46.949 10.174 1.00 35.22 248 GLY A C 1
ATOM 1813 O O . GLY A 1 248 ? 0.681 -46.566 9.780 1.00 35.22 248 GLY A O 1
#